Protein AF-A0A1D1XQT5-F1 (afdb_monomer)

Organism: NCBI:txid1678845

Nearest PDB structures (foldseek):
  6zqd-assembly1_UT  TM=9.108E-01  e=2.881E-09  Saccharomyces cerevisiae S288C
  6zqe-assembly1_UT  TM=9.006E-01  e=2.518E-08  Saccharomyces cerevisiae S288C
  7mq9-assembly1_SP  TM=8.303E-01  e=1.382E-08  Homo sapiens
  6lqt-assembly1_RP  TM=9.156E-01  e=1.668E-07  Saccharomyces cerevisiae S288C
  7mqa-assembly1_SP  TM=8.535E-01  e=3.028E-08  Homo sapiens

Mean predicted aligned error: 5.56 Å

Foldseek 3Di:
DDPPPQDFDADPDPDPDRTDGDALVRLLVVLDLCPPPDPDPDPDADDVFAALLLVLLVVVVVVADQPLSVVLSVVCVVQHSGLVSCVVCVVVNLVSLLVCLAPVNVSCNLSSLQSLLRSCLSCAPVCVVVLLVLLVSNLRRVVNPLLSPSVSVSSNLSSVSSSCVSNLVPCLVPVLVNCVSNVCQCPPPRVSSVVSVVVSNVVNLVSHDPVSNVVNVVSVVVVVVD

Sequence (226 aa):
MAASEAVKCLNTSSGRRRFVFKSFSQRAREVEIDVFRSIDPVKAEPAEGSSFFRDCLLEWRELNTAEDFISFYEQMMPLVQTLPQILLHKEKIFSELLRRVNMKARLSLEPILRLIASLSRDILEEFLPFLQRLVDSFVELFDEGGELDPEVLEQVFTSWSYILMYMQKYLVKGVVNVLEVTIKLRYYHNNYIQEFMAEAVSFLLRNASKNQLVQGVRKVIREAVE

pLDDT: mean 91.47, std 11.39, range [32.03, 98.69]

Secondary structure (DSSP, 8-state):
-------EEE--SS-S-SEEE--HHHHHHH---TTSS--SPPPPPPPTT--HHHHHHHHHHHH---HHHHHHHHHHGGG-SSHHHHHHHHHHHHHHHHTT-SGGGGGGHHHHHHHHHHHHHHHGGGGGGGHHHHHHHHHHHHHTTGGG-HHHHHHHHHHHHHHHHHTHHHHTT-HHHHHHHTHHHHT-S-HHHHHHHHHHHHHHHHTS-HHHHHHHHHHHHHHTT-

Radius of gyration: 18.43 Å; Cα contacts (8 Å, |Δi|>4): 228; chains: 1; bounding box: 50×49×46 Å

Solvent-accessible surface area (backbone atoms only — not comparable to full-atom values): 12755 Å² total; per-residue (Å²): 134,82,76,80,72,87,57,71,36,78,45,90,59,98,58,93,55,66,59,37,79,61,54,66,74,57,48,49,71,65,58,71,76,63,67,90,73,55,84,68,80,74,81,74,82,59,59,93,68,44,33,54,36,43,54,50,52,56,54,39,60,78,75,52,86,36,67,66,43,52,56,47,48,70,69,42,52,86,49,39,67,30,53,70,40,35,67,74,39,42,69,62,56,50,52,59,44,54,75,42,50,36,67,92,29,53,85,28,32,56,59,45,36,49,40,52,26,25,41,31,56,68,51,38,77,77,36,61,84,49,50,48,62,52,45,52,39,52,52,52,20,32,78,70,50,36,75,77,34,53,66,51,48,44,40,53,52,42,24,50,44,44,32,49,62,60,33,36,88,58,48,28,78,42,38,53,59,55,50,62,53,40,42,68,52,52,70,37,92,49,66,67,55,24,51,55,39,50,52,54,50,48,54,46,45,73,69,24,49,73,67,40,31,54,51,32,53,52,49,54,55,50,64,74,74,109

InterPro domains:
  IPR016024 Armadillo-type fold [SSF48371] (67-215)
  IPR052575 Small subunit processome component 20 [PTHR17695] (13-225)

Structure (mmCIF, N/CA/C/O backbone):
data_AF-A0A1D1XQT5-F1
#
_entry.id   AF-A0A1D1XQT5-F1
#
loop_
_atom_site.group_PDB
_atom_site.id
_atom_site.type_symbol
_atom_site.label_atom_id
_atom_site.label_alt_id
_atom_site.label_comp_id
_atom_site.label_asym_id
_atom_site.label_entity_id
_atom_site.label_seq_id
_atom_site.pdbx_PDB_ins_code
_atom_site.Cartn_x
_atom_site.Cartn_y
_atom_site.Cartn_z
_atom_site.occupancy
_atom_site.B_iso_or_equiv
_atom_site.auth_seq_id
_atom_site.auth_comp_id
_atom_site.auth_asym_id
_atom_site.auth_atom_id
_atom_site.pdbx_PDB_model_num
ATOM 1 N N . MET A 1 1 ? -0.709 -11.331 -25.385 1.00 32.03 1 MET A N 1
ATOM 2 C CA . MET A 1 1 ? 0.025 -12.440 -24.740 1.00 32.03 1 MET A CA 1
ATOM 3 C C . MET A 1 1 ? 1.503 -12.087 -24.729 1.00 32.03 1 MET A C 1
ATOM 5 O O . MET A 1 1 ? 2.191 -12.358 -25.704 1.00 32.03 1 MET A O 1
ATOM 9 N N . ALA A 1 2 ? 1.967 -11.397 -23.687 1.00 33.28 2 ALA A N 1
ATOM 10 C CA . ALA A 1 2 ? 3.397 -11.198 -23.486 1.00 33.28 2 ALA A CA 1
ATOM 11 C C . ALA A 1 2 ? 3.974 -12.522 -22.974 1.00 33.28 2 ALA A C 1
ATOM 13 O O . ALA A 1 2 ? 3.483 -13.071 -21.988 1.00 33.28 2 ALA A O 1
ATOM 14 N N . ALA A 1 3 ? 4.945 -13.078 -23.693 1.00 35.69 3 ALA A N 1
ATOM 15 C CA . ALA A 1 3 ? 5.695 -14.223 -23.211 1.00 35.69 3 ALA A CA 1
ATOM 16 C C . ALA A 1 3 ? 6.393 -13.804 -21.912 1.00 35.69 3 ALA A C 1
ATOM 18 O O . ALA A 1 3 ? 7.151 -12.838 -21.915 1.00 35.69 3 ALA A O 1
ATOM 19 N N . SER A 1 4 ? 6.103 -14.503 -20.812 1.00 44.81 4 SER A N 1
ATOM 20 C CA . SER A 1 4 ? 6.864 -14.392 -19.568 1.00 44.81 4 SER A CA 1
ATOM 21 C C . SER A 1 4 ? 8.332 -14.635 -19.912 1.00 44.81 4 SER A C 1
ATOM 23 O O . SER A 1 4 ? 8.715 -15.758 -20.252 1.00 44.81 4 SER A O 1
ATOM 25 N N . GLU A 1 5 ? 9.138 -13.572 -19.932 1.00 49.44 5 GLU A N 1
ATOM 26 C CA . GLU A 1 5 ? 10.574 -13.703 -20.140 1.00 49.44 5 GLU A CA 1
ATOM 27 C C . GLU A 1 5 ? 11.117 -14.645 -19.068 1.00 49.44 5 GLU A C 1
ATOM 29 O O . GLU A 1 5 ? 10.774 -14.545 -17.889 1.00 49.44 5 GLU A O 1
ATOM 34 N N . ALA A 1 6 ? 11.924 -15.618 -19.485 1.00 53.84 6 ALA A N 1
ATOM 35 C CA . ALA A 1 6 ? 12.467 -16.620 -18.585 1.00 53.84 6 ALA A CA 1
ATOM 36 C C . ALA A 1 6 ? 13.461 -15.966 -17.610 1.00 53.84 6 ALA A C 1
ATOM 38 O O . ALA A 1 6 ? 14.666 -15.909 -17.868 1.00 53.84 6 ALA A O 1
ATOM 39 N N . VAL A 1 7 ? 12.953 -15.471 -16.480 1.00 61.62 7 VAL A N 1
ATOM 40 C CA . VAL A 1 7 ? 13.762 -14.862 -15.424 1.00 61.62 7 VAL A CA 1
ATOM 41 C C . VAL A 1 7 ? 14.626 -15.948 -14.787 1.00 61.62 7 VAL A C 1
ATOM 43 O O . VAL A 1 7 ? 14.141 -16.965 -14.284 1.00 61.62 7 VAL A O 1
ATOM 46 N N . LYS A 1 8 ? 15.943 -15.747 -14.831 1.00 73.12 8 LYS A N 1
ATOM 47 C CA . LYS A 1 8 ? 16.912 -16.600 -14.142 1.00 73.12 8 LYS A CA 1
ATOM 48 C C . LYS A 1 8 ? 16.861 -16.287 -12.645 1.00 73.12 8 LYS A C 1
ATOM 50 O O . LYS A 1 8 ? 17.314 -15.231 -12.223 1.00 73.12 8 LYS A O 1
ATOM 55 N N . CYS A 1 9 ? 16.349 -17.214 -11.846 1.00 78.25 9 CYS A N 1
ATOM 56 C CA . CYS A 1 9 ? 16.282 -17.101 -10.391 1.00 78.25 9 CYS A CA 1
ATOM 57 C C . CYS A 1 9 ? 17.516 -17.724 -9.729 1.00 78.25 9 CYS A C 1
ATOM 59 O O . CYS A 1 9 ? 18.182 -18.587 -10.309 1.00 78.25 9 CYS A O 1
ATOM 61 N N . LEU A 1 10 ? 17.817 -17.317 -8.493 1.00 79.25 10 LEU A N 1
ATOM 62 C CA . LEU A 1 10 ? 18.859 -17.955 -7.689 1.00 79.25 10 LEU A CA 1
ATOM 63 C C . LEU A 1 10 ? 18.505 -19.421 -7.424 1.00 79.25 10 LEU A C 1
ATOM 65 O O . LEU A 1 10 ? 17.369 -19.765 -7.084 1.00 79.25 10 LEU A O 1
ATOM 69 N N . ASN A 1 11 ? 19.494 -20.291 -7.591 1.00 81.88 11 ASN A N 1
ATOM 70 C CA . ASN A 1 11 ? 19.350 -21.694 -7.257 1.00 81.88 11 ASN A CA 1
ATOM 71 C C . ASN A 1 11 ? 19.440 -21.878 -5.738 1.00 81.88 11 ASN A C 1
ATOM 73 O O . ASN A 1 11 ? 20.494 -21.656 -5.151 1.00 81.88 11 ASN A O 1
ATOM 77 N N . THR A 1 12 ? 18.339 -22.301 -5.124 1.00 77.94 12 THR A N 1
ATOM 78 C CA . THR A 1 12 ? 18.241 -22.599 -3.687 1.00 77.94 12 THR A CA 1
ATOM 79 C C . THR A 1 12 ? 18.565 -24.063 -3.359 1.00 77.94 12 THR A C 1
ATOM 81 O O . THR A 1 12 ? 18.582 -24.446 -2.194 1.00 77.94 12 THR A O 1
ATOM 84 N N . SER A 1 13 ? 18.852 -24.891 -4.372 1.00 76.94 13 SER A N 1
ATOM 85 C CA . SER A 1 13 ? 19.292 -26.284 -4.215 1.00 76.94 13 SER A CA 1
ATOM 86 C C . SER A 1 13 ? 20.818 -26.420 -4.264 1.00 76.94 13 SER A C 1
ATOM 88 O O . SER A 1 13 ? 21.516 -25.555 -4.787 1.00 76.94 13 SER A O 1
ATOM 90 N N . SER A 1 14 ? 21.351 -27.556 -3.806 1.00 74.00 14 SER A N 1
ATOM 91 C CA . SER A 1 14 ? 22.789 -27.888 -3.754 1.00 74.00 14 SER A CA 1
ATOM 92 C C . SER A 1 14 ? 23.473 -28.101 -5.123 1.00 74.00 14 SER A C 1
ATOM 94 O O . SER A 1 14 ? 24.571 -28.652 -5.212 1.00 74.00 14 SER A O 1
ATOM 96 N N . GLY A 1 15 ? 22.846 -27.664 -6.216 1.00 76.94 15 GLY A N 1
ATOM 97 C CA . GLY A 1 15 ? 23.386 -27.767 -7.569 1.00 76.94 15 GLY A CA 1
ATOM 98 C C . GLY A 1 15 ? 24.473 -26.731 -7.880 1.00 76.94 15 GLY A C 1
ATOM 99 O O . GLY A 1 15 ? 24.433 -25.592 -7.430 1.00 76.94 15 GLY A O 1
ATOM 100 N N . ARG A 1 16 ? 25.418 -27.097 -8.758 1.00 82.25 16 ARG A N 1
ATOM 101 C CA . ARG A 1 16 ? 26.562 -26.247 -9.160 1.00 82.25 16 ARG A CA 1
ATOM 102 C C . ARG A 1 16 ? 26.171 -24.960 -9.909 1.00 82.25 16 ARG A C 1
ATOM 104 O O . ARG A 1 16 ? 26.972 -24.034 -9.999 1.00 82.25 16 ARG A O 1
ATOM 111 N N . ARG A 1 17 ? 24.972 -24.897 -10.502 1.00 84.44 17 ARG A N 1
ATOM 112 C CA . ARG A 1 17 ? 24.500 -23.716 -11.246 1.00 84.44 17 ARG A CA 1
ATOM 113 C C . ARG A 1 17 ? 23.936 -22.689 -10.270 1.00 84.44 17 ARG A C 1
ATOM 115 O O . ARG A 1 17 ? 22.958 -22.985 -9.598 1.00 84.44 17 ARG A O 1
ATOM 122 N N . ARG A 1 18 ? 24.514 -21.482 -10.248 1.00 85.00 18 ARG A N 1
ATOM 123 C CA . ARG A 1 18 ? 24.051 -20.363 -9.404 1.00 85.00 18 ARG A CA 1
ATOM 124 C C . ARG A 1 18 ? 22.656 -19.861 -9.787 1.00 85.00 18 ARG A C 1
ATOM 126 O O . ARG A 1 18 ? 21.912 -19.434 -8.914 1.00 85.00 18 ARG A O 1
ATOM 133 N N . PHE A 1 19 ? 22.312 -19.926 -11.073 1.00 86.25 19 PHE A N 1
ATOM 134 C CA . PHE A 1 19 ? 21.036 -19.444 -11.594 1.00 86.25 19 PHE A CA 1
ATOM 135 C C . PHE A 1 19 ? 20.294 -20.537 -12.361 1.00 86.25 19 PHE A C 1
ATOM 137 O O . PHE A 1 19 ? 20.894 -21.252 -13.171 1.00 86.25 19 PHE A O 1
ATOM 144 N N . VAL A 1 20 ? 18.990 -20.641 -12.121 1.00 86.62 20 VAL A N 1
ATOM 145 C CA . VAL A 1 20 ? 18.077 -21.609 -12.736 1.00 86.62 20 VAL A CA 1
ATOM 146 C C . VAL A 1 20 ? 16.770 -20.926 -13.119 1.00 86.62 20 VAL A C 1
ATOM 148 O O . VAL A 1 20 ? 16.369 -19.940 -12.508 1.00 86.62 20 VAL A O 1
ATOM 151 N N . PHE A 1 21 ? 16.102 -21.444 -14.143 1.00 85.50 21 PHE A N 1
ATOM 152 C CA . PHE A 1 21 ? 14.731 -21.036 -14.421 1.00 85.50 21 PHE A CA 1
ATOM 153 C C . PHE A 1 21 ? 13.811 -21.583 -13.325 1.00 85.50 21 PHE A C 1
ATOM 155 O O . PHE A 1 21 ? 13.929 -22.756 -12.962 1.00 85.50 21 PHE A O 1
ATOM 162 N N . LYS A 1 22 ? 12.900 -20.744 -12.829 1.00 84.38 22 LYS A N 1
ATOM 163 C CA . LYS A 1 22 ? 11.796 -21.157 -11.961 1.00 84.38 22 LYS A CA 1
ATOM 164 C C . LYS A 1 22 ? 10.476 -20.814 -12.637 1.00 84.38 22 LYS A C 1
ATOM 166 O O . LYS A 1 22 ? 10.341 -19.738 -13.218 1.00 84.38 22 LYS A O 1
ATOM 171 N N . SER A 1 23 ? 9.509 -21.724 -12.558 1.00 84.19 23 SER A N 1
ATOM 172 C CA . SER A 1 23 ? 8.156 -21.449 -13.042 1.00 84.19 23 SER A CA 1
ATOM 173 C C . SER A 1 23 ? 7.482 -20.373 -12.188 1.00 84.19 23 SER A C 1
ATOM 175 O O . SER A 1 23 ? 7.878 -20.138 -11.044 1.00 84.19 23 SER A O 1
ATOM 177 N N . PHE A 1 24 ? 6.421 -19.759 -12.719 1.00 83.31 24 PHE A N 1
ATOM 178 C CA . PHE A 1 24 ? 5.573 -18.838 -11.959 1.00 83.31 24 PHE A CA 1
ATOM 179 C C . PHE A 1 24 ? 5.175 -19.428 -10.600 1.00 83.31 24 PHE A C 1
ATOM 181 O O . PHE A 1 24 ? 5.456 -18.832 -9.569 1.00 83.31 24 PHE A O 1
ATOM 188 N N . SER A 1 25 ? 4.615 -20.643 -10.586 1.00 81.31 25 SER A N 1
ATOM 189 C CA . SER A 1 25 ? 4.153 -21.294 -9.356 1.00 81.31 25 SER A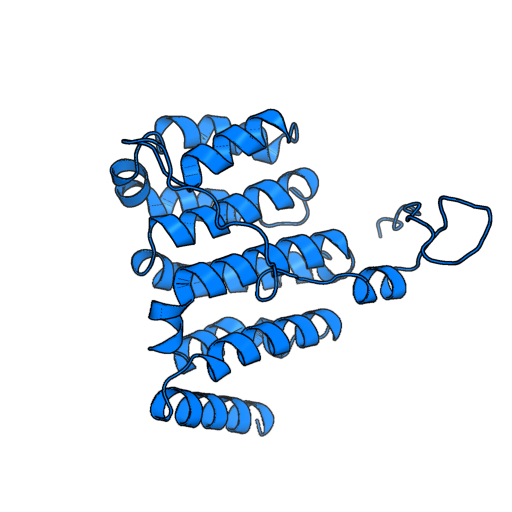 CA 1
ATOM 190 C C . SER A 1 25 ? 5.271 -21.554 -8.345 1.00 81.31 25 SER A C 1
ATOM 192 O O . SER A 1 25 ? 5.006 -21.577 -7.148 1.00 81.31 25 SER A O 1
ATOM 194 N N . GLN A 1 26 ? 6.509 -21.780 -8.804 1.00 84.75 26 GLN A N 1
ATOM 195 C CA . GLN A 1 26 ? 7.666 -21.914 -7.915 1.00 84.75 26 GLN A CA 1
ATOM 196 C C . GLN A 1 26 ? 8.027 -20.568 -7.292 1.00 84.75 26 GLN A C 1
ATOM 198 O O . GLN A 1 26 ? 8.177 -20.495 -6.081 1.00 84.75 26 GLN A O 1
ATOM 203 N N . ARG A 1 27 ? 8.103 -19.506 -8.102 1.00 84.19 27 ARG A N 1
ATOM 204 C CA . ARG A 1 27 ? 8.394 -18.151 -7.619 1.00 84.19 27 ARG A CA 1
ATOM 205 C C . ARG A 1 27 ? 7.309 -17.638 -6.674 1.00 84.19 27 ARG A C 1
ATOM 207 O O . ARG A 1 27 ? 7.640 -17.148 -5.612 1.00 84.19 27 ARG A O 1
ATOM 214 N N . ALA A 1 28 ? 6.034 -17.812 -7.020 1.00 80.38 28 ALA A N 1
ATOM 215 C CA . ALA A 1 28 ? 4.906 -17.370 -6.201 1.00 80.38 28 ALA A CA 1
ATOM 216 C C . ALA A 1 28 ? 4.870 -18.049 -4.819 1.00 80.38 28 ALA A C 1
ATOM 218 O O . ALA A 1 28 ? 4.524 -17.405 -3.842 1.00 80.38 28 ALA A O 1
ATOM 219 N N . ARG A 1 29 ? 5.286 -19.322 -4.713 1.00 83.81 29 ARG A N 1
ATOM 220 C CA . ARG A 1 29 ? 5.435 -20.016 -3.416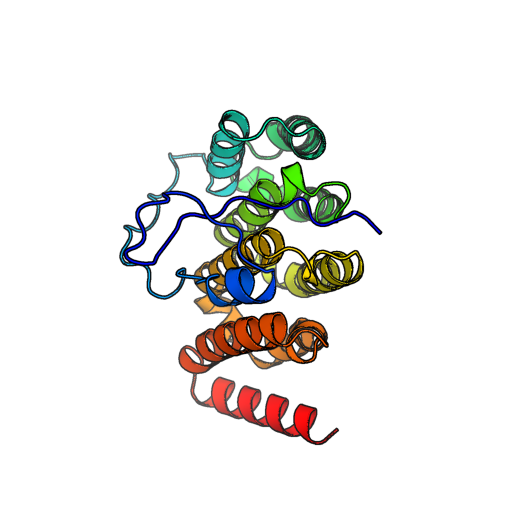 1.00 83.81 29 ARG A CA 1
ATOM 221 C C . ARG A 1 29 ? 6.631 -19.543 -2.594 1.00 83.81 29 ARG A C 1
ATOM 223 O O . ARG A 1 29 ? 6.668 -19.791 -1.398 1.00 83.81 29 ARG A O 1
ATOM 230 N N . GLU A 1 30 ? 7.636 -18.973 -3.249 1.00 83.94 30 GLU A N 1
ATOM 231 C CA . GLU A 1 30 ? 8.834 -18.436 -2.598 1.00 83.94 30 GLU A CA 1
ATOM 232 C C . GLU A 1 30 ? 8.652 -16.979 -2.163 1.00 83.94 30 GLU A C 1
ATOM 234 O O . GLU A 1 30 ? 9.506 -16.467 -1.445 1.00 83.94 30 GLU A O 1
ATOM 239 N N . VAL A 1 31 ? 7.566 -16.318 -2.583 1.00 81.81 31 VAL A N 1
ATOM 240 C CA . VAL A 1 31 ? 7.208 -14.990 -2.083 1.00 81.81 31 VAL A CA 1
ATOM 241 C C . VAL A 1 31 ? 6.858 -15.126 -0.605 1.00 81.81 31 VAL A C 1
ATOM 243 O O . VAL A 1 31 ? 5.824 -15.684 -0.243 1.00 81.81 31 VAL A O 1
ATOM 246 N N . GLU A 1 32 ? 7.735 -14.608 0.244 1.00 75.06 32 GLU A N 1
ATOM 247 C CA . GLU A 1 32 ? 7.538 -14.535 1.685 1.00 75.06 32 GLU A CA 1
ATOM 248 C C . GLU A 1 32 ? 7.413 -13.065 2.086 1.00 75.06 32 GLU A C 1
ATOM 250 O O . GLU A 1 32 ? 8.360 -12.288 1.972 1.00 75.06 32 GLU A O 1
ATOM 255 N N . ILE A 1 33 ? 6.228 -12.668 2.551 1.00 79.50 33 ILE A N 1
ATOM 256 C CA . ILE A 1 33 ? 5.989 -11.297 3.007 1.00 79.50 33 ILE A CA 1
ATOM 257 C C . ILE A 1 33 ? 6.378 -11.201 4.479 1.00 79.50 33 ILE A C 1
ATOM 259 O O . ILE A 1 33 ? 5.550 -11.332 5.384 1.00 79.50 33 ILE A O 1
ATOM 263 N N . ASP A 1 34 ? 7.660 -10.955 4.730 1.00 76.25 34 ASP A N 1
ATOM 264 C CA . ASP A 1 34 ? 8.188 -10.859 6.089 1.00 76.25 34 ASP A CA 1
ATOM 265 C C . ASP A 1 34 ? 8.069 -9.444 6.681 1.00 76.25 34 ASP A C 1
ATOM 267 O O . ASP A 1 34 ? 9.042 -8.817 7.086 1.00 76.25 34 ASP A O 1
ATOM 271 N N . VAL A 1 35 ? 6.854 -8.891 6.719 1.00 81.06 35 VAL A N 1
ATOM 272 C CA . VAL A 1 35 ? 6.620 -7.591 7.381 1.00 81.06 35 VAL A CA 1
ATOM 273 C C . VAL A 1 35 ? 6.265 -7.776 8.855 1.00 81.06 35 VAL A C 1
ATOM 275 O O . VAL A 1 35 ? 6.701 -7.007 9.705 1.00 81.06 35 VAL A O 1
ATOM 278 N N . PHE A 1 36 ? 5.477 -8.803 9.182 1.00 77.31 36 PHE A N 1
ATOM 279 C CA . PHE A 1 36 ? 4.975 -9.008 10.545 1.00 77.31 36 PHE A CA 1
ATOM 280 C C . PHE A 1 36 ? 5.938 -9.773 11.462 1.00 77.31 36 PHE A C 1
ATOM 282 O O . PHE A 1 36 ? 5.687 -9.826 12.667 1.00 77.31 36 PHE A O 1
ATOM 289 N N . ARG A 1 37 ? 6.977 -10.420 10.912 1.00 73.50 37 ARG A N 1
ATOM 290 C CA . ARG A 1 37 ? 7.947 -11.227 11.675 1.00 73.50 37 ARG A CA 1
ATOM 291 C C . ARG A 1 37 ? 9.377 -10.692 11.580 1.00 73.50 37 ARG A C 1
ATOM 293 O O . ARG A 1 37 ? 10.222 -11.184 12.328 1.00 73.50 37 ARG A O 1
ATOM 300 N N . SER A 1 38 ? 9.619 -9.675 10.747 1.00 74.50 38 SER A N 1
ATOM 301 C CA . SER A 1 38 ? 10.930 -9.049 10.626 1.00 74.50 38 SER A CA 1
ATOM 302 C C . SER A 1 38 ? 11.422 -8.559 11.989 1.00 74.50 38 SER A C 1
ATOM 304 O O . SER A 1 38 ? 10.729 -7.866 12.739 1.00 74.50 38 SER A O 1
ATOM 306 N N . ILE A 1 39 ? 12.650 -8.968 12.299 1.00 67.19 39 ILE A N 1
ATOM 307 C CA . ILE A 1 39 ? 13.436 -8.521 13.452 1.00 67.19 39 ILE A CA 1
ATOM 308 C C . ILE A 1 39 ? 14.276 -7.284 13.118 1.00 67.19 39 ILE A C 1
ATOM 310 O O . ILE A 1 39 ? 15.075 -6.847 13.951 1.00 67.19 39 ILE A O 1
ATOM 314 N N . ASP A 1 40 ? 14.127 -6.741 11.906 1.00 71.00 40 ASP A N 1
ATOM 315 C CA . ASP A 1 40 ? 14.867 -5.563 11.491 1.00 71.00 40 ASP A CA 1
ATOM 316 C C . ASP A 1 40 ? 14.478 -4.368 12.366 1.00 71.00 40 ASP A C 1
ATOM 318 O O . ASP A 1 40 ? 13.312 -4.202 12.748 1.00 71.00 40 ASP A O 1
ATOM 322 N N . PRO A 1 41 ? 15.449 -3.505 12.704 1.00 63.25 41 PRO A N 1
ATOM 323 C CA . PRO A 1 41 ? 15.162 -2.313 13.475 1.00 63.25 41 PRO A CA 1
ATOM 324 C C . PRO A 1 41 ? 14.134 -1.448 12.740 1.00 63.25 41 PRO A C 1
ATOM 326 O O . PRO A 1 41 ? 14.264 -1.164 11.548 1.00 63.25 41 PRO A O 1
ATOM 329 N N . VAL A 1 42 ? 13.115 -1.002 13.480 1.00 69.75 42 VAL A N 1
ATOM 330 C CA . VAL A 1 42 ? 12.108 -0.059 12.980 1.00 69.75 42 VAL A CA 1
ATOM 331 C C . VAL A 1 42 ? 12.827 1.142 12.364 1.00 69.75 42 VAL A C 1
ATOM 333 O O . VAL A 1 42 ? 13.697 1.726 13.015 1.00 69.75 42 VAL A O 1
ATOM 336 N N . LYS A 1 43 ? 12.466 1.514 11.120 1.00 75.06 43 LYS A N 1
ATOM 337 C CA . LYS A 1 43 ? 13.014 2.714 10.459 1.00 75.06 43 LYS A CA 1
ATOM 338 C C . LYS A 1 43 ? 12.937 3.892 11.433 1.00 75.06 43 LYS A C 1
ATOM 340 O O . LYS A 1 43 ? 11.853 4.159 11.966 1.00 75.06 43 LYS A O 1
ATOM 345 N N . ALA A 1 44 ? 14.081 4.548 11.631 1.00 80.69 44 ALA A N 1
ATOM 346 C CA . ALA A 1 44 ? 14.209 5.713 12.492 1.00 80.69 44 ALA A CA 1
ATOM 347 C C . ALA A 1 44 ? 13.184 6.789 12.112 1.00 80.69 44 ALA A C 1
ATOM 349 O O . ALA A 1 44 ? 12.764 6.878 10.955 1.00 80.69 44 ALA A O 1
ATOM 350 N N . GLU A 1 45 ? 12.778 7.584 13.100 1.00 86.50 45 GLU A N 1
ATOM 351 C CA . GLU A 1 45 ? 11.898 8.722 12.852 1.00 86.50 45 GLU A CA 1
ATOM 352 C C . GLU A 1 45 ? 12.578 9.719 11.891 1.00 86.50 45 GLU A C 1
ATOM 354 O O . GLU A 1 45 ? 13.801 9.897 11.971 1.00 86.50 45 GLU A O 1
ATOM 359 N 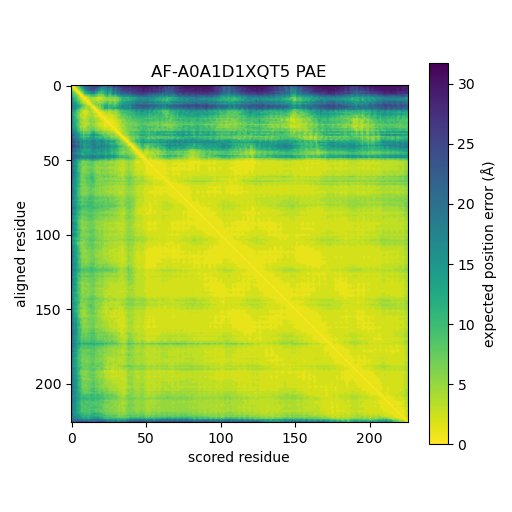N . PRO A 1 46 ? 11.817 10.364 10.986 1.00 88.38 46 PRO A N 1
ATOM 360 C CA . PRO A 1 46 ? 12.344 11.357 10.065 1.00 88.38 46 PRO A CA 1
ATOM 361 C C . PRO A 1 46 ? 13.006 12.510 10.817 1.00 88.38 46 PRO A C 1
ATOM 363 O O . PRO A 1 46 ? 12.649 12.829 11.955 1.00 88.38 46 PRO A O 1
ATOM 366 N N . ALA A 1 47 ? 13.941 13.185 10.149 1.00 87.50 47 ALA A N 1
ATOM 367 C CA . ALA A 1 47 ? 14.517 14.419 10.673 1.00 87.50 47 ALA A CA 1
ATOM 368 C C . ALA A 1 47 ? 13.425 15.469 10.952 1.00 87.50 47 ALA A C 1
ATOM 370 O O . ALA A 1 47 ? 12.375 15.477 10.304 1.00 87.50 47 ALA A O 1
ATOM 371 N N . GLU A 1 48 ? 13.687 16.382 11.891 1.00 83.88 48 GLU A N 1
ATOM 372 C CA . GLU A 1 48 ? 12.741 17.439 12.261 1.00 83.88 48 GLU A CA 1
ATOM 373 C C . GLU A 1 48 ? 12.297 18.242 11.024 1.00 83.88 48 GLU A C 1
ATOM 375 O O . GLU A 1 48 ? 13.117 18.748 10.257 1.00 83.88 48 GLU A O 1
ATOM 380 N N . GLY A 1 49 ? 10.982 18.313 10.801 1.00 83.19 49 GLY A N 1
ATOM 381 C CA . GLY A 1 49 ? 10.385 18.958 9.628 1.00 83.19 49 GLY A CA 1
ATOM 382 C C . GLY A 1 49 ? 10.272 18.084 8.367 1.00 83.19 49 GLY A C 1
ATOM 383 O O . GLY A 1 49 ? 9.637 18.527 7.410 1.00 83.19 49 GLY A O 1
ATOM 384 N N . SER A 1 50 ? 10.818 16.861 8.356 1.00 91.19 50 SER A N 1
ATOM 385 C CA . SER A 1 50 ? 10.608 15.871 7.285 1.00 91.19 50 SER A CA 1
ATOM 386 C C . SER A 1 50 ? 9.387 14.973 7.560 1.00 91.19 50 SER A C 1
ATOM 388 O O . SER A 1 50 ? 8.575 15.244 8.446 1.00 91.19 50 SER A O 1
ATOM 390 N N . SER A 1 51 ? 9.210 13.930 6.749 1.00 95.62 51 SER A N 1
ATOM 391 C CA . SER A 1 51 ? 8.134 12.932 6.860 1.00 95.62 51 SER A CA 1
ATOM 392 C C . SER A 1 51 ? 8.579 11.594 6.272 1.00 95.62 51 SER A C 1
ATOM 394 O O . SER A 1 51 ? 9.494 11.566 5.440 1.00 95.62 51 SER A O 1
ATOM 396 N N . PHE A 1 52 ? 7.915 10.495 6.644 1.00 96.38 52 PHE A N 1
ATOM 397 C CA . PHE A 1 52 ? 8.244 9.173 6.101 1.00 96.38 52 PHE A CA 1
ATOM 398 C C . PHE A 1 52 ? 8.037 9.122 4.587 1.00 96.38 52 PHE A C 1
ATOM 400 O O . PHE A 1 52 ? 8.842 8.535 3.865 1.00 96.38 52 PHE A O 1
ATOM 407 N N . PHE A 1 53 ? 6.981 9.765 4.091 1.00 97.69 53 PHE A N 1
ATOM 408 C CA . PHE A 1 53 ? 6.677 9.871 2.673 1.00 97.69 53 PHE A CA 1
ATOM 409 C C . PHE A 1 53 ? 7.774 10.607 1.908 1.00 97.69 53 PHE A C 1
ATOM 411 O O . PHE A 1 53 ? 8.213 10.128 0.865 1.00 97.69 53 PHE A O 1
ATOM 418 N N . ARG A 1 54 ? 8.239 11.754 2.421 1.00 97.06 54 ARG A N 1
ATOM 419 C CA . ARG A 1 54 ? 9.299 12.542 1.778 1.00 97.06 54 ARG A CA 1
ATOM 420 C C . ARG A 1 54 ? 10.616 11.778 1.730 1.00 97.06 54 ARG A C 1
ATOM 422 O O . ARG A 1 54 ? 11.248 11.744 0.678 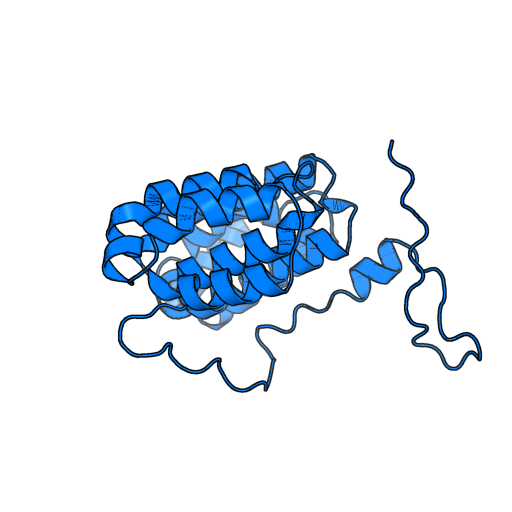1.00 97.06 54 ARG A O 1
ATOM 429 N N . ASP A 1 55 ? 11.009 11.162 2.840 1.00 96.00 55 ASP A N 1
ATOM 430 C CA . ASP A 1 55 ? 12.253 10.395 2.909 1.00 96.00 55 ASP A CA 1
ATOM 431 C C . ASP A 1 55 ? 12.192 9.190 1.954 1.00 96.00 55 ASP A C 1
ATOM 433 O O . ASP A 1 55 ? 13.129 8.953 1.195 1.00 96.00 55 ASP A O 1
ATOM 437 N N . CYS A 1 56 ? 11.044 8.502 1.891 1.00 96.81 56 CYS A N 1
ATOM 438 C CA . CYS A 1 56 ? 10.796 7.422 0.934 1.00 96.81 56 CYS A CA 1
ATOM 439 C C . CYS A 1 56 ? 10.835 7.907 -0.527 1.00 96.81 56 CYS A C 1
ATOM 441 O O . CYS A 1 56 ? 11.383 7.223 -1.391 1.00 96.81 56 CYS A O 1
ATOM 443 N N . LEU A 1 57 ? 10.288 9.090 -0.820 1.00 97.62 57 LEU A N 1
ATOM 444 C CA . LEU A 1 57 ? 10.301 9.672 -2.163 1.00 97.62 57 LEU A CA 1
ATOM 445 C C . LEU A 1 57 ? 11.723 9.996 -2.637 1.00 97.62 57 LEU A C 1
ATOM 447 O O . LEU A 1 57 ? 12.045 9.756 -3.800 1.00 97.62 57 LEU A O 1
ATOM 451 N N . LEU A 1 58 ? 12.564 10.521 -1.744 1.00 96.31 58 LEU A N 1
ATOM 452 C CA . LEU A 1 58 ? 13.968 10.813 -2.033 1.00 96.31 58 LEU A CA 1
ATOM 453 C C . LEU A 1 58 ? 14.789 9.530 -2.207 1.00 96.31 58 LEU A C 1
ATOM 455 O O . LEU A 1 58 ? 15.534 9.428 -3.175 1.00 96.31 58 LEU A O 1
ATOM 459 N N . GLU A 1 59 ? 14.588 8.533 -1.343 1.00 95.81 59 GLU A N 1
ATOM 460 C CA . GLU A 1 59 ? 15.212 7.207 -1.464 1.00 95.81 59 GLU A CA 1
ATOM 461 C C . GLU A 1 59 ? 14.919 6.593 -2.842 1.00 95.81 59 GLU A C 1
ATOM 463 O O . GLU A 1 59 ? 15.825 6.231 -3.592 1.00 95.81 59 GLU A O 1
ATOM 468 N N . TRP A 1 60 ? 13.649 6.565 -3.250 1.00 97.38 60 TRP A N 1
ATOM 469 C CA . TRP A 1 60 ? 13.279 6.009 -4.549 1.00 97.38 60 TRP A CA 1
ATOM 470 C C . TRP A 1 60 ? 13.715 6.861 -5.736 1.00 97.38 60 TRP A C 1
ATOM 472 O O . TRP A 1 60 ? 13.911 6.313 -6.821 1.00 97.38 60 TRP A O 1
ATOM 482 N N . ARG A 1 61 ? 13.931 8.168 -5.551 1.00 97.06 61 ARG A N 1
ATOM 483 C CA . ARG A 1 61 ? 14.528 9.022 -6.586 1.00 97.06 61 ARG A CA 1
ATOM 484 C C . ARG A 1 61 ? 15.941 8.582 -6.953 1.00 97.06 61 ARG A C 1
ATOM 486 O O . ARG A 1 61 ? 16.329 8.735 -8.109 1.00 97.06 61 ARG A O 1
ATOM 493 N N . GLU A 1 62 ? 16.683 8.032 -6.001 1.00 95.50 62 GLU A N 1
ATOM 494 C CA . GLU A 1 62 ? 18.024 7.497 -6.236 1.00 95.50 62 GLU A CA 1
ATOM 495 C C . GLU A 1 62 ? 17.989 6.083 -6.840 1.00 95.50 62 GLU A C 1
ATOM 497 O O . GLU A 1 62 ? 18.877 5.724 -7.611 1.00 95.50 62 GLU A O 1
ATOM 502 N N . LEU A 1 63 ? 16.954 5.293 -6.526 1.00 96.06 63 LEU A N 1
ATOM 503 C CA . LEU A 1 63 ? 16.867 3.874 -6.893 1.00 96.06 63 LEU A CA 1
ATOM 504 C C . LEU A 1 63 ? 16.102 3.586 -8.194 1.00 96.06 63 LEU A C 1
ATOM 506 O O . LEU A 1 63 ? 16.362 2.568 -8.835 1.00 96.06 63 LEU A O 1
ATOM 510 N N . ASN A 1 64 ? 15.149 4.433 -8.593 1.00 96.19 64 ASN A N 1
ATOM 511 C CA . ASN A 1 64 ? 14.256 4.167 -9.722 1.00 96.19 64 ASN A CA 1
ATOM 512 C C . ASN A 1 64 ? 14.328 5.261 -10.798 1.00 96.19 64 ASN A C 1
ATOM 514 O O . ASN A 1 64 ? 14.203 6.454 -10.524 1.00 96.19 64 ASN A O 1
ATOM 518 N N . THR A 1 65 ? 14.485 4.830 -12.051 1.00 95.56 65 THR A N 1
ATOM 519 C CA . THR A 1 65 ? 14.615 5.701 -13.231 1.00 95.56 65 THR A CA 1
ATOM 520 C C . THR A 1 65 ? 13.463 5.550 -14.228 1.00 95.56 65 THR A C 1
ATOM 522 O O . THR A 1 65 ? 13.552 6.053 -15.348 1.00 95.56 65 THR A O 1
ATOM 525 N N . ALA A 1 66 ? 12.381 4.863 -13.854 1.00 97.31 66 ALA A N 1
ATOM 526 C CA . ALA A 1 66 ? 11.242 4.646 -14.736 1.00 97.31 66 ALA A CA 1
ATOM 527 C C . ALA A 1 66 ? 10.380 5.915 -14.876 1.00 97.31 66 ALA A C 1
ATOM 529 O O . ALA A 1 66 ? 10.151 6.644 -13.910 1.00 97.31 66 ALA A O 1
ATOM 530 N N . GLU A 1 67 ? 9.894 6.165 -16.092 1.00 96.62 67 GLU A N 1
ATOM 531 C CA . GLU A 1 67 ? 9.239 7.418 -16.496 1.00 96.62 67 GLU A CA 1
ATOM 532 C C . GLU A 1 67 ? 8.042 7.802 -15.612 1.00 96.62 67 GLU A C 1
ATOM 534 O O . GLU A 1 67 ? 7.972 8.939 -15.140 1.00 96.62 67 GLU A O 1
ATOM 539 N N . ASP A 1 68 ? 7.136 6.860 -15.326 1.00 97.25 68 ASP A N 1
ATOM 540 C CA . ASP A 1 68 ? 5.947 7.115 -14.503 1.00 97.25 68 ASP A CA 1
ATOM 541 C C . ASP A 1 68 ? 6.306 7.623 -13.101 1.00 97.25 68 ASP A C 1
ATOM 543 O O . ASP A 1 68 ? 5.665 8.549 -12.585 1.00 97.25 68 ASP A O 1
ATOM 547 N N . PHE A 1 69 ? 7.349 7.049 -12.496 1.00 98.06 69 PHE A N 1
ATOM 548 C CA . PHE A 1 69 ? 7.861 7.465 -11.196 1.00 98.06 69 PHE A CA 1
ATOM 549 C C . PHE A 1 69 ? 8.588 8.813 -11.266 1.00 98.06 69 PHE A C 1
ATOM 551 O O . PHE A 1 69 ? 8.358 9.663 -10.408 1.00 98.06 69 PHE A O 1
ATOM 558 N N . ILE A 1 70 ? 9.409 9.061 -12.293 1.00 98.00 70 ILE A N 1
ATOM 559 C CA . ILE A 1 70 ? 10.064 10.369 -12.480 1.00 98.00 70 ILE A CA 1
ATOM 560 C C . ILE A 1 70 ? 9.012 11.477 -12.604 1.00 98.00 70 ILE A C 1
ATOM 562 O O . ILE A 1 70 ? 9.091 12.485 -11.902 1.00 98.00 70 ILE A O 1
ATOM 566 N N . SER A 1 71 ? 7.985 11.256 -13.426 1.00 98.00 71 SER A N 1
ATOM 567 C CA . SER A 1 71 ? 6.861 12.181 -13.582 1.00 98.00 71 SER A CA 1
ATOM 568 C C . SER A 1 71 ? 6.125 12.415 -12.257 1.00 98.00 71 SER A C 1
ATOM 570 O O . SER A 1 71 ? 5.788 13.552 -11.925 1.00 98.00 71 SER A O 1
ATOM 572 N N . PHE A 1 72 ? 5.889 11.355 -11.474 1.00 98.31 72 PHE A N 1
ATOM 573 C CA . PHE A 1 72 ? 5.297 11.477 -10.140 1.00 98.31 72 PHE A CA 1
ATOM 574 C C . PHE A 1 72 ? 6.158 12.339 -9.214 1.00 98.31 72 PHE A C 1
ATOM 576 O O . PHE A 1 72 ? 5.647 13.258 -8.573 1.00 98.31 72 PHE A O 1
ATOM 583 N N . TYR A 1 73 ? 7.460 12.058 -9.161 1.00 98.19 73 TYR A N 1
ATOM 584 C CA . TYR A 1 73 ? 8.420 12.768 -8.325 1.00 98.19 73 TYR A CA 1
ATOM 585 C C . TYR A 1 73 ? 8.411 14.270 -8.619 1.00 98.19 73 TYR A C 1
ATOM 587 O O . TYR A 1 73 ? 8.230 15.072 -7.705 1.00 98.19 73 TYR A O 1
ATOM 595 N N . GLU A 1 74 ? 8.535 14.659 -9.889 1.00 97.56 74 GLU A N 1
ATOM 596 C CA . GLU A 1 74 ? 8.561 16.069 -10.298 1.00 97.56 74 GLU A CA 1
ATOM 597 C C . GLU A 1 74 ? 7.269 16.804 -9.922 1.00 97.56 74 GLU A C 1
ATOM 599 O O . GLU A 1 74 ? 7.307 17.944 -9.455 1.00 97.56 74 GLU A O 1
ATOM 604 N N . GLN A 1 75 ? 6.122 16.135 -10.065 1.00 97.62 75 GLN A N 1
ATOM 605 C CA . GLN A 1 75 ? 4.816 16.696 -9.730 1.00 97.62 75 GLN A CA 1
ATOM 606 C C . GLN A 1 75 ? 4.602 16.821 -8.213 1.00 97.62 75 GLN A C 1
ATOM 608 O O . GLN A 1 75 ? 3.974 17.780 -7.756 1.00 97.62 75 GLN A O 1
ATOM 613 N N . MET A 1 76 ? 5.063 15.839 -7.433 1.00 97.44 76 MET A N 1
ATOM 614 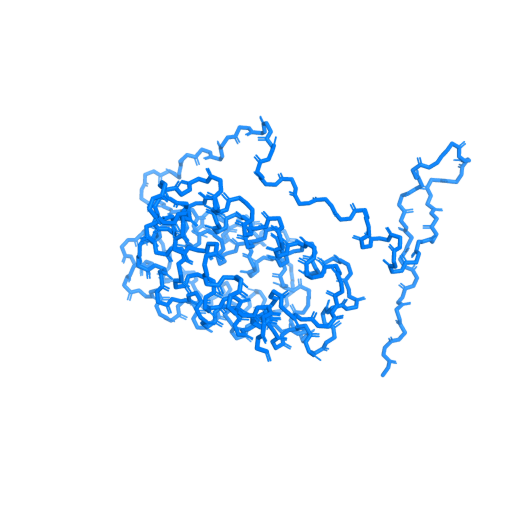C CA . MET A 1 76 ? 4.774 15.747 -6.001 1.00 97.44 76 MET A CA 1
ATOM 615 C C . MET A 1 76 ? 5.787 16.463 -5.125 1.00 97.44 76 MET A C 1
ATOM 617 O O . MET A 1 76 ? 5.386 16.976 -4.082 1.00 97.44 76 MET A O 1
ATOM 621 N N . MET A 1 77 ? 7.063 16.541 -5.520 1.00 96.50 77 MET A N 1
ATOM 622 C CA . MET A 1 77 ? 8.120 17.099 -4.674 1.00 96.50 77 MET A CA 1
ATOM 623 C C . MET A 1 77 ? 7.749 18.475 -4.085 1.00 96.50 77 MET A C 1
ATOM 625 O O . MET A 1 77 ? 7.885 18.641 -2.873 1.00 96.50 77 MET A O 1
ATOM 629 N N . PRO A 1 78 ? 7.184 19.442 -4.839 1.00 96.56 78 PRO A N 1
ATOM 630 C CA . PRO A 1 78 ? 6.796 20.743 -4.279 1.00 96.56 78 PRO A CA 1
ATOM 631 C C . PRO A 1 78 ? 5.702 20.683 -3.196 1.00 96.56 78 PRO A C 1
ATOM 633 O O . PRO A 1 78 ? 5.567 21.618 -2.410 1.00 96.56 78 PRO A O 1
ATOM 636 N N . LEU A 1 79 ? 4.912 19.606 -3.155 1.00 96.56 79 LEU A N 1
ATOM 637 C CA . LEU A 1 79 ? 3.740 19.441 -2.287 1.00 96.56 79 LEU A CA 1
ATOM 638 C C . LEU A 1 79 ? 4.034 18.647 -1.010 1.00 96.56 79 LEU A C 1
ATOM 640 O O . LEU A 1 79 ? 3.193 18.615 -0.118 1.00 96.56 79 LEU A O 1
ATOM 644 N N . VAL A 1 80 ? 5.193 17.989 -0.924 1.00 96.88 80 VAL A N 1
ATOM 645 C CA . VAL A 1 80 ? 5.499 17.018 0.141 1.00 96.88 80 VAL A CA 1
ATOM 646 C C . VAL A 1 80 ? 6.753 17.380 0.934 1.00 96.88 80 VAL A C 1
ATOM 648 O O . VAL A 1 80 ? 7.424 16.506 1.471 1.00 96.88 80 VAL A O 1
ATOM 651 N N . GLN A 1 81 ? 7.100 18.673 1.013 1.00 95.00 81 GLN A N 1
ATOM 652 C CA . GLN A 1 81 ? 8.292 19.106 1.757 1.00 95.00 81 GLN A CA 1
ATOM 653 C C . GLN A 1 81 ? 8.137 18.905 3.268 1.00 95.00 81 GLN A C 1
ATOM 655 O O . GLN A 1 81 ? 9.129 18.654 3.942 1.00 95.00 81 GLN A O 1
ATOM 660 N N . THR A 1 82 ? 6.912 18.999 3.789 1.00 95.12 82 THR A N 1
ATOM 661 C CA . THR A 1 82 ? 6.609 18.878 5.220 1.00 95.12 82 THR A CA 1
ATOM 662 C C . THR A 1 82 ? 5.328 18.076 5.455 1.00 95.12 82 THR A C 1
ATOM 664 O O . THR A 1 82 ? 4.439 18.036 4.597 1.00 95.12 82 THR A O 1
ATOM 667 N N . LEU A 1 83 ? 5.187 17.483 6.645 1.00 95.50 83 LEU A N 1
ATOM 668 C CA . LEU A 1 83 ? 3.989 16.727 7.027 1.00 95.50 83 LEU A CA 1
ATOM 669 C C . LEU A 1 83 ? 2.676 17.543 6.933 1.00 95.50 83 LEU A C 1
ATOM 671 O O . LEU A 1 83 ? 1.699 17.016 6.395 1.00 95.50 83 LEU A O 1
ATOM 675 N N . PRO A 1 84 ? 2.607 18.827 7.354 1.00 96.31 84 PRO A N 1
ATOM 676 C CA . PRO A 1 84 ? 1.405 19.640 7.156 1.00 96.31 84 PRO A CA 1
ATOM 677 C C . PRO A 1 84 ? 0.993 19.795 5.687 1.00 96.31 84 PRO A C 1
ATOM 679 O O . PRO A 1 84 ? -0.199 19.786 5.383 1.00 96.31 84 PRO A O 1
ATOM 682 N N . GLN A 1 85 ? 1.952 19.900 4.761 1.00 97.00 85 GLN A N 1
ATOM 683 C CA . GLN A 1 85 ? 1.637 19.974 3.331 1.00 97.00 85 GLN A CA 1
ATOM 684 C C . GLN A 1 85 ? 1.117 18.639 2.795 1.00 97.00 85 GLN A C 1
ATOM 686 O O . GLN A 1 85 ? 0.166 18.629 2.015 1.00 97.00 85 GLN A O 1
ATOM 691 N N . ILE A 1 86 ? 1.671 17.516 3.264 1.00 97.88 86 ILE A N 1
ATOM 692 C CA . ILE A 1 86 ? 1.153 16.182 2.935 1.00 97.88 86 ILE A CA 1
ATOM 693 C C . ILE A 1 86 ? -0.300 16.052 3.393 1.00 97.88 86 ILE A C 1
ATOM 695 O O . ILE A 1 86 ? -1.152 15.652 2.606 1.00 97.88 86 ILE A O 1
ATOM 699 N N . LEU A 1 87 ? -0.613 16.453 4.628 1.00 97.44 87 LEU A N 1
ATOM 700 C CA . LEU A 1 87 ? -1.984 16.428 5.144 1.00 97.44 87 LEU A CA 1
ATOM 701 C C . LEU A 1 87 ? -2.928 17.333 4.340 1.00 97.44 87 LEU A C 1
ATOM 703 O O . LEU A 1 87 ? -4.054 16.928 4.047 1.00 97.44 87 LEU A O 1
ATOM 707 N N . LEU A 1 88 ? -2.470 18.525 3.945 1.00 98.06 88 LEU A N 1
ATOM 708 C CA . LEU A 1 88 ? -3.235 19.463 3.119 1.00 98.06 88 LEU A CA 1
ATOM 709 C C . LEU A 1 88 ? -3.525 18.904 1.716 1.00 98.06 88 LEU A C 1
ATOM 711 O O . LEU A 1 88 ? -4.610 19.113 1.175 1.00 98.06 88 LEU A O 1
ATOM 715 N N . HIS A 1 89 ? -2.565 18.196 1.120 1.00 98.12 89 HIS A N 1
ATOM 716 C CA . HIS A 1 89 ? -2.634 17.705 -0.257 1.00 98.12 89 HIS A CA 1
ATOM 717 C C . HIS A 1 89 ? -2.926 16.201 -0.376 1.00 98.12 89 HIS A C 1
ATOM 719 O O . HIS A 1 89 ? -2.872 15.671 -1.488 1.00 98.12 89 HIS A O 1
ATOM 725 N N . LYS A 1 90 ? -3.275 15.519 0.725 1.00 98.12 90 LYS A N 1
ATOM 726 C CA . LYS A 1 90 ? -3.423 14.053 0.812 1.00 98.12 90 LYS A CA 1
ATOM 727 C C . LYS A 1 90 ? -4.270 13.442 -0.306 1.00 98.12 90 LYS A C 1
ATOM 729 O O . LYS A 1 90 ? -3.854 12.463 -0.912 1.00 98.12 90 LYS A O 1
ATOM 734 N N . GLU A 1 91 ? -5.395 14.068 -0.652 1.00 98.31 91 GLU A N 1
ATOM 735 C CA . GLU A 1 91 ? -6.279 13.608 -1.733 1.00 98.31 91 GLU A CA 1
ATOM 736 C C . GLU A 1 91 ? -5.601 13.622 -3.103 1.00 98.31 91 GLU A C 1
ATOM 738 O O . GLU A 1 91 ? -5.705 12.668 -3.878 1.00 98.31 91 GLU A O 1
ATOM 743 N N . LYS A 1 92 ? -4.878 14.704 -3.407 1.00 98.38 92 LYS A N 1
ATOM 744 C CA . LYS A 1 92 ? -4.155 14.849 -4.672 1.00 98.38 92 LYS A CA 1
ATOM 745 C C . LYS A 1 92 ? -2.998 13.858 -4.744 1.00 98.38 92 LYS A C 1
ATOM 747 O O . LYS A 1 92 ? -2.849 13.187 -5.760 1.00 98.38 92 LYS A O 1
ATOM 752 N N . ILE A 1 93 ? -2.221 13.750 -3.664 1.00 98.56 93 ILE A N 1
ATOM 753 C CA . ILE A 1 93 ? -1.089 12.819 -3.562 1.00 98.56 93 ILE A CA 1
ATOM 754 C C . ILE A 1 93 ? -1.581 11.387 -3.784 1.00 98.56 93 ILE A C 1
ATOM 756 O O . ILE A 1 93 ? -1.075 10.684 -4.656 1.00 98.56 93 ILE A O 1
ATOM 760 N N . PHE A 1 94 ? -2.611 10.976 -3.044 1.00 98.69 94 PHE A N 1
ATOM 761 C CA . PHE A 1 94 ? -3.155 9.628 -3.124 1.00 98.69 94 PHE A CA 1
ATOM 762 C C . PHE A 1 94 ? -3.752 9.319 -4.504 1.00 98.69 94 PHE A C 1
ATOM 764 O O . PHE A 1 94 ? -3.506 8.252 -5.059 1.00 98.69 94 PHE A O 1
ATOM 771 N N . SER A 1 95 ? -4.470 10.268 -5.108 1.00 98.56 95 SER A N 1
ATOM 772 C CA . SER A 1 95 ? -5.042 10.080 -6.448 1.00 98.56 95 SER A CA 1
ATOM 773 C C . SER A 1 95 ? -3.971 9.919 -7.534 1.00 98.56 95 SER A C 1
ATOM 775 O O . SER A 1 95 ? -4.131 9.091 -8.428 1.00 98.56 95 SER A O 1
ATOM 777 N N . GLU A 1 96 ? -2.861 10.658 -7.453 1.00 98.38 96 GLU A N 1
ATOM 778 C CA . GLU A 1 96 ? -1.741 10.510 -8.395 1.00 98.38 96 GLU A CA 1
ATOM 779 C C . GLU A 1 96 ? -0.949 9.215 -8.192 1.00 98.38 96 GLU A C 1
ATOM 781 O O . GLU A 1 96 ? -0.458 8.653 -9.175 1.00 98.38 96 GLU A O 1
ATOM 786 N N . LEU A 1 97 ? -0.845 8.726 -6.950 1.00 98.62 97 LEU A N 1
ATOM 787 C CA . LEU A 1 97 ? -0.293 7.399 -6.663 1.00 98.62 97 LEU A CA 1
ATOM 788 C C . LEU A 1 97 ? -1.161 6.319 -7.310 1.00 98.62 97 LEU A C 1
ATOM 790 O O . LEU A 1 97 ? -0.653 5.534 -8.106 1.00 98.62 97 LEU A O 1
ATOM 794 N N . LEU A 1 98 ? -2.473 6.326 -7.042 1.00 98.25 98 LEU A N 1
ATOM 795 C CA . LEU A 1 98 ? -3.400 5.326 -7.580 1.00 98.25 98 LEU A CA 1
ATOM 796 C C . LEU A 1 98 ? -3.426 5.295 -9.107 1.00 98.25 98 LEU A C 1
ATOM 798 O O . LEU A 1 98 ? -3.470 4.219 -9.691 1.00 98.25 98 LEU A O 1
ATOM 802 N N . ARG A 1 99 ? -3.311 6.452 -9.771 1.00 97.88 99 ARG A N 1
ATOM 803 C CA . ARG A 1 99 ? -3.240 6.523 -11.241 1.00 97.88 99 ARG A CA 1
ATOM 804 C C . ARG A 1 99 ? -2.083 5.703 -11.828 1.00 97.88 99 ARG A C 1
ATOM 806 O O . ARG A 1 99 ? -2.131 5.360 -13.005 1.00 97.88 99 ARG A O 1
ATOM 813 N N . ARG A 1 100 ? -1.052 5.405 -11.033 1.00 97.88 100 ARG A N 1
ATOM 814 C CA . ARG A 1 100 ? 0.143 4.637 -11.415 1.00 97.88 100 ARG A CA 1
ATOM 815 C C . ARG A 1 100 ? 0.145 3.206 -10.860 1.00 97.88 100 ARG A C 1
ATOM 817 O O . ARG A 1 100 ? 1.101 2.476 -11.091 1.00 97.88 100 ARG A O 1
ATOM 824 N N . VAL A 1 101 ? -0.914 2.781 -10.168 1.00 98.38 101 VAL A N 1
ATOM 825 C CA . VAL A 1 101 ? -1.116 1.385 -9.742 1.00 98.38 101 VAL A CA 1
ATOM 826 C C . VAL A 1 101 ? -1.802 0.629 -10.881 1.00 98.38 101 VAL A C 1
ATOM 828 O O . VAL A 1 101 ? -3.001 0.392 -10.854 1.00 98.38 101 VAL A O 1
ATOM 831 N N . ASN A 1 102 ? -1.048 0.340 -11.940 1.00 97.69 102 ASN A N 1
ATOM 832 C CA . ASN A 1 102 ? -1.520 -0.393 -13.118 1.00 97.69 102 ASN A CA 1
ATOM 833 C C . ASN A 1 102 ? -0.335 -1.043 -13.852 1.00 97.69 102 ASN A C 1
ATOM 835 O O . ASN A 1 102 ? 0.823 -0.663 -13.647 1.00 97.69 102 ASN A O 1
ATOM 839 N N . MET A 1 103 ? -0.609 -1.988 -14.751 1.00 97.06 103 MET A N 1
ATOM 840 C CA . MET A 1 103 ? 0.438 -2.754 -15.436 1.00 97.06 103 MET A CA 1
ATOM 841 C C . MET A 1 103 ? 1.242 -1.945 -16.462 1.00 97.06 103 MET A C 1
ATOM 843 O O . MET A 1 103 ? 2.353 -2.346 -16.810 1.00 97.06 103 MET A O 1
ATOM 847 N N . LYS A 1 104 ? 0.752 -0.786 -16.927 1.00 96.38 104 LYS A N 1
ATOM 848 C CA . LYS A 1 104 ? 1.529 0.097 -17.821 1.00 96.38 104 LYS A CA 1
ATOM 849 C C . LYS A 1 104 ? 2.697 0.748 -17.079 1.00 96.38 104 LYS A C 1
ATOM 851 O O . LYS A 1 104 ? 3.755 0.925 -17.668 1.00 96.38 104 LYS A O 1
ATOM 856 N N . ALA A 1 105 ? 2.524 1.006 -15.783 1.00 95.81 105 ALA A N 1
ATOM 857 C CA . ALA A 1 105 ? 3.529 1.570 -14.886 1.00 95.81 105 ALA A CA 1
ATOM 858 C C . ALA A 1 105 ? 4.310 0.493 -14.100 1.00 95.81 105 ALA A C 1
ATOM 860 O O . ALA A 1 105 ? 4.863 0.773 -13.036 1.00 95.81 105 ALA A O 1
ATOM 861 N N . ARG A 1 106 ? 4.395 -0.747 -14.609 1.00 96.75 106 ARG A N 1
ATOM 862 C CA . ARG A 1 106 ? 5.014 -1.900 -13.920 1.00 96.75 106 ARG A CA 1
ATOM 863 C C . ARG A 1 106 ? 6.416 -1.626 -13.355 1.00 96.75 106 ARG A C 1
ATOM 865 O O . ARG A 1 106 ? 6.721 -2.066 -12.249 1.00 96.75 106 ARG A O 1
ATOM 872 N N . LEU A 1 107 ? 7.264 -0.896 -14.084 1.00 96.50 107 LEU A N 1
ATOM 873 C CA . LEU A 1 107 ? 8.634 -0.563 -13.651 1.00 96.50 107 LEU A CA 1
ATOM 874 C C . LEU A 1 107 ? 8.691 0.501 -12.541 1.00 96.50 107 LEU A C 1
ATOM 876 O O . LEU A 1 107 ? 9.726 0.690 -11.904 1.00 96.50 107 LEU A O 1
ATOM 880 N N . SER A 1 108 ? 7.585 1.200 -12.309 1.00 97.81 108 SER A N 1
ATOM 881 C CA . SER A 1 108 ? 7.405 2.180 -11.239 1.00 97.81 108 SER A CA 1
ATOM 882 C C . SER A 1 108 ? 6.522 1.649 -10.110 1.00 97.81 108 SER A C 1
ATOM 884 O O . SER A 1 108 ? 6.264 2.369 -9.151 1.00 97.81 108 SER A O 1
ATOM 886 N N . LEU A 1 109 ? 6.050 0.406 -10.191 1.00 98.00 109 LEU A N 1
ATOM 887 C CA . LEU A 1 109 ? 5.030 -0.085 -9.276 1.00 98.00 109 LEU A CA 1
ATOM 888 C C . LEU A 1 109 ? 5.551 -0.208 -7.838 1.00 98.00 109 LEU A C 1
ATOM 890 O O . LEU A 1 109 ? 4.893 0.263 -6.913 1.00 98.00 109 LEU A O 1
ATOM 894 N N . GLU A 1 110 ? 6.756 -0.753 -7.647 1.00 97.62 110 GLU A N 1
ATOM 895 C CA . GLU A 1 110 ? 7.368 -0.850 -6.319 1.00 97.62 110 GLU A CA 1
ATOM 896 C C . GLU A 1 110 ? 7.487 0.505 -5.606 1.00 97.62 110 GLU A C 1
ATOM 898 O O . GLU A 1 110 ? 6.920 0.630 -4.516 1.00 97.62 110 GLU A O 1
ATOM 903 N N . PRO A 1 111 ? 8.146 1.541 -6.1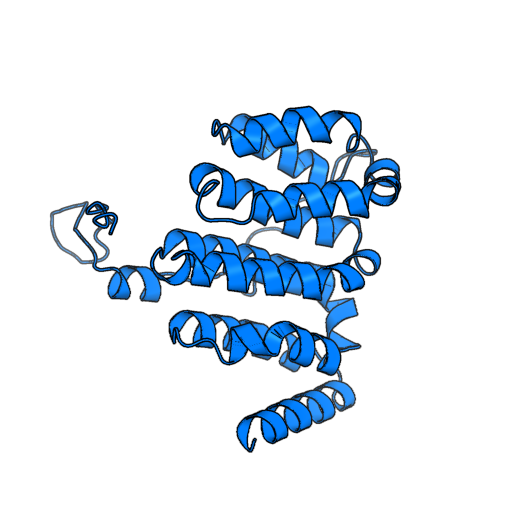71 1.00 98.12 111 PRO A N 1
ATOM 904 C CA . PRO A 1 111 ? 8.245 2.827 -5.489 1.00 98.12 111 PRO A CA 1
ATOM 905 C C . PRO A 1 111 ? 6.871 3.431 -5.189 1.00 98.12 111 PRO A C 1
ATOM 907 O O . PRO A 1 111 ? 6.661 3.952 -4.096 1.00 98.12 111 PRO A O 1
ATOM 910 N N . ILE A 1 112 ? 5.908 3.321 -6.110 1.00 98.62 112 ILE A N 1
ATOM 911 C CA . ILE A 1 112 ? 4.547 3.836 -5.907 1.00 98.62 112 ILE A CA 1
ATOM 912 C C . ILE A 1 112 ? 3.859 3.123 -4.735 1.00 98.62 112 ILE A C 1
ATOM 914 O O . ILE A 1 112 ? 3.310 3.777 -3.848 1.00 98.62 112 ILE A O 1
ATOM 918 N N . LEU A 1 113 ? 3.944 1.795 -4.661 1.00 98.69 113 LEU A N 1
ATOM 919 C CA . LEU A 1 113 ? 3.377 1.012 -3.564 1.00 98.69 113 LEU A CA 1
ATOM 920 C C . LEU A 1 113 ? 4.070 1.301 -2.225 1.00 98.69 113 LEU A C 1
ATOM 922 O O . LEU A 1 113 ? 3.400 1.394 -1.193 1.00 98.69 113 LEU A O 1
ATOM 926 N N . ARG A 1 114 ? 5.394 1.495 -2.213 1.00 97.94 114 ARG A N 1
ATOM 927 C CA . ARG A 1 114 ? 6.144 1.902 -1.009 1.00 97.94 114 ARG A CA 1
ATOM 928 C C . ARG A 1 114 ? 5.746 3.296 -0.530 1.00 97.94 114 ARG A C 1
ATOM 930 O O . ARG A 1 114 ? 5.619 3.511 0.675 1.00 97.94 114 ARG A O 1
ATOM 937 N N . LEU A 1 115 ? 5.495 4.221 -1.452 1.00 98.62 115 LEU A N 1
ATOM 938 C CA . LEU A 1 115 ? 5.010 5.563 -1.138 1.00 98.62 115 LEU A CA 1
ATOM 939 C C . LEU A 1 115 ? 3.599 5.546 -0.545 1.00 98.62 115 LEU A C 1
ATOM 941 O O . LEU A 1 115 ? 3.345 6.279 0.406 1.00 98.62 115 LEU A O 1
ATOM 945 N N . ILE A 1 116 ? 2.702 4.684 -1.034 1.00 98.69 116 ILE A N 1
ATOM 946 C CA . ILE A 1 116 ? 1.365 4.505 -0.440 1.00 98.69 116 ILE A CA 1
ATOM 947 C C . ILE A 1 116 ? 1.482 4.009 1.009 1.00 98.69 116 ILE A C 1
ATOM 949 O O . ILE A 1 116 ? 0.826 4.552 1.901 1.00 98.69 116 ILE A O 1
ATOM 953 N N . ALA A 1 117 ? 2.350 3.026 1.271 1.00 98.12 117 ALA A N 1
ATOM 954 C CA . ALA A 1 117 ? 2.583 2.546 2.630 1.00 98.12 117 ALA A CA 1
ATOM 955 C C . ALA A 1 117 ? 3.164 3.645 3.536 1.00 98.12 117 ALA A C 1
ATOM 957 O O . ALA A 1 117 ? 2.658 3.856 4.638 1.00 98.12 117 ALA A O 1
ATOM 958 N N . SER A 1 118 ? 4.157 4.402 3.062 1.00 97.81 118 SER A N 1
ATOM 959 C CA . SER A 1 118 ? 4.720 5.542 3.800 1.00 97.81 118 SER A CA 1
ATOM 960 C C . SER A 1 118 ? 3.678 6.631 4.076 1.00 97.81 118 SER A C 1
ATOM 962 O O . SER A 1 118 ? 3.612 7.140 5.192 1.00 97.81 118 SER A O 1
ATOM 964 N N . LEU A 1 119 ? 2.797 6.925 3.112 1.00 98.44 119 LEU A N 1
ATOM 965 C CA . LEU A 1 119 ? 1.696 7.875 3.290 1.00 98.44 119 LEU A CA 1
ATOM 966 C C . LEU A 1 119 ? 0.755 7.428 4.414 1.00 98.44 119 LEU A C 1
ATOM 968 O O . LEU A 1 119 ? 0.384 8.240 5.259 1.00 98.44 119 LEU A O 1
ATOM 972 N N . SER A 1 120 ? 0.402 6.137 4.460 1.00 98.12 120 SER A N 1
ATOM 973 C CA . SER A 1 120 ? -0.446 5.585 5.527 1.00 98.12 120 SER A CA 1
ATOM 974 C C . SER A 1 120 ? 0.176 5.736 6.919 1.00 98.12 120 SER A C 1
ATOM 976 O O . SER A 1 120 ? -0.545 5.961 7.892 1.00 98.12 120 SER A O 1
ATOM 978 N N . ARG A 1 121 ? 1.513 5.678 7.014 1.00 96.19 121 ARG A N 1
ATOM 979 C CA . ARG A 1 121 ? 2.254 5.885 8.265 1.00 96.19 121 ARG A CA 1
ATOM 980 C C . ARG A 1 121 ? 2.224 7.342 8.714 1.00 96.19 121 ARG A C 1
ATOM 982 O O . ARG A 1 121 ? 2.080 7.589 9.906 1.00 96.19 121 ARG A O 1
ATOM 989 N N . ASP A 1 122 ? 2.343 8.280 7.779 1.00 96.88 122 ASP A N 1
ATOM 990 C CA . ASP A 1 122 ? 2.330 9.716 8.073 1.00 96.88 122 ASP A CA 1
ATOM 991 C C . ASP A 1 122 ? 0.935 10.220 8.474 1.00 96.88 122 ASP A C 1
ATOM 993 O O . ASP A 1 122 ? 0.805 10.968 9.442 1.00 96.88 122 ASP A O 1
ATOM 997 N N . ILE A 1 123 ? -0.118 9.826 7.742 1.00 97.25 123 ILE A N 1
ATOM 998 C CA . ILE A 1 123 ? -1.465 10.405 7.928 1.00 97.25 123 ILE A CA 1
ATOM 999 C C . ILE A 1 123 ? -2.402 9.544 8.789 1.00 97.25 123 ILE A C 1
ATOM 1001 O O . ILE A 1 123 ? -3.427 10.037 9.261 1.00 97.25 123 ILE A O 1
ATOM 1005 N N . LEU A 1 124 ? -2.046 8.280 9.040 1.00 95.94 124 LEU A N 1
ATOM 1006 C CA . LEU A 1 124 ? -2.702 7.402 10.009 1.00 95.94 124 LEU A CA 1
ATOM 1007 C C . LEU A 1 124 ? -4.230 7.306 9.820 1.00 95.94 124 LEU A C 1
ATOM 1009 O O . LEU A 1 124 ? -4.692 6.780 8.814 1.00 95.94 124 LEU A O 1
ATOM 1013 N N . GLU A 1 125 ? -5.032 7.772 10.783 1.00 96.12 125 GLU A N 1
ATOM 1014 C CA . GLU A 1 125 ? -6.502 7.677 10.752 1.00 96.12 125 GLU A CA 1
ATOM 1015 C C . GLU A 1 125 ? -7.116 8.350 9.517 1.00 96.12 125 GLU A C 1
ATOM 1017 O O . GLU A 1 125 ? -8.092 7.849 8.958 1.00 96.12 125 GLU A O 1
ATOM 1022 N N . GLU A 1 126 ? -6.483 9.418 9.024 1.00 97.12 126 GLU A N 1
ATOM 1023 C CA . GLU A 1 126 ? -6.883 10.130 7.806 1.00 97.12 126 GLU A CA 1
ATOM 1024 C C . GLU A 1 126 ? -6.724 9.276 6.538 1.00 97.12 126 GLU A C 1
ATOM 1026 O O . GLU A 1 126 ? -7.210 9.661 5.477 1.00 97.12 126 GLU A O 1
ATOM 1031 N N . PHE A 1 127 ? -6.057 8.119 6.628 1.00 97.94 127 PHE A N 1
ATOM 1032 C CA . PHE A 1 127 ? -5.925 7.166 5.530 1.00 97.94 127 PHE A CA 1
ATOM 1033 C C . PHE A 1 127 ? -7.125 6.213 5.411 1.00 97.94 127 PHE A C 1
ATOM 1035 O O . PHE A 1 127 ? -7.319 5.605 4.362 1.00 97.94 127 PHE A O 1
ATOM 1042 N N . LEU A 1 128 ? -7.965 6.072 6.446 1.00 96.81 128 LEU A N 1
ATOM 1043 C CA . LEU A 1 128 ? -9.097 5.131 6.427 1.00 96.81 128 LEU A CA 1
ATOM 1044 C C . LEU A 1 128 ? -10.036 5.305 5.213 1.00 96.81 128 LEU A C 1
ATOM 1046 O O . LEU A 1 128 ? -10.391 4.285 4.615 1.00 96.81 128 LEU A O 1
ATOM 1050 N N . PRO A 1 129 ? -10.403 6.533 4.784 1.00 97.06 129 PRO A N 1
ATOM 1051 C CA . PRO A 1 129 ? -11.256 6.731 3.608 1.00 97.06 129 PRO A CA 1
ATOM 1052 C C . PRO A 1 129 ? -10.628 6.254 2.288 1.00 97.06 129 PRO A C 1
ATOM 1054 O O . PRO A 1 129 ? -11.339 6.023 1.311 1.00 97.06 129 PRO A O 1
ATOM 1057 N N . PHE A 1 130 ? -9.303 6.086 2.244 1.00 98.19 130 PHE A N 1
ATOM 1058 C CA . PHE A 1 130 ? -8.566 5.669 1.052 1.00 98.19 130 PHE A CA 1
ATOM 1059 C C . PHE A 1 130 ? -8.512 4.158 0.849 1.00 98.19 130 PHE A C 1
ATOM 1061 O O . PHE A 1 130 ? -8.234 3.713 -0.265 1.00 98.19 130 PHE A O 1
ATOM 1068 N N . LEU A 1 131 ? -8.818 3.364 1.880 1.00 97.38 131 LEU A N 1
ATOM 1069 C CA . LEU A 1 131 ? -8.689 1.906 1.834 1.00 97.38 131 LEU A CA 1
ATOM 1070 C C . LEU A 1 131 ? -9.509 1.273 0.709 1.00 97.38 131 LEU A C 1
ATOM 1072 O O . LEU A 1 131 ? -8.985 0.424 -0.004 1.00 97.38 131 LEU A O 1
ATOM 1076 N N . GLN A 1 132 ? -10.760 1.706 0.518 1.00 97.94 132 GLN A N 1
ATOM 1077 C CA . GLN A 1 132 ? -11.619 1.166 -0.541 1.00 97.94 132 GLN A CA 1
ATOM 1078 C C . GLN A 1 132 ? -11.013 1.408 -1.925 1.00 97.94 132 GLN A C 1
ATOM 1080 O O . GLN A 1 132 ? -10.826 0.468 -2.689 1.00 97.94 132 GLN A O 1
ATOM 1085 N N . ARG A 1 133 ? -10.622 2.657 -2.208 1.00 98.38 133 ARG A N 1
ATOM 1086 C CA . ARG A 1 133 ? -10.006 3.044 -3.485 1.00 98.38 133 ARG A CA 1
ATOM 1087 C C . ARG A 1 133 ? -8.684 2.312 -3.730 1.00 98.38 133 ARG A C 1
ATOM 1089 O O . ARG A 1 133 ? -8.398 1.952 -4.865 1.00 98.38 133 ARG A O 1
ATOM 1096 N N . LEU A 1 134 ? -7.891 2.087 -2.679 1.00 98.56 134 LEU A N 1
ATOM 1097 C CA . LEU A 1 134 ? -6.655 1.313 -2.780 1.00 98.56 134 LEU A CA 1
ATOM 1098 C C . LEU A 1 134 ? -6.938 -0.147 -3.138 1.00 98.56 134 LEU A C 1
ATOM 1100 O O . LEU A 1 134 ? -6.336 -0.678 -4.065 1.00 98.56 134 LEU A O 1
ATOM 1104 N N . VAL A 1 135 ? -7.860 -0.792 -2.425 1.00 98.44 135 VAL A N 1
ATOM 1105 C CA . VAL A 1 135 ? -8.193 -2.197 -2.675 1.00 98.44 135 VAL A CA 1
ATOM 1106 C C . VAL A 1 135 ? -8.799 -2.387 -4.061 1.00 98.44 135 VAL A C 1
ATOM 1108 O O . VAL A 1 135 ? -8.402 -3.317 -4.757 1.00 98.44 135 VAL A O 1
ATOM 1111 N N . ASP A 1 136 ? -9.691 -1.496 -4.495 1.00 98.44 136 ASP A N 1
ATOM 1112 C CA . ASP A 1 136 ? -10.228 -1.537 -5.856 1.00 98.44 136 ASP A CA 1
ATOM 1113 C C . ASP A 1 136 ? -9.105 -1.404 -6.902 1.00 98.44 136 ASP A C 1
ATOM 1115 O O . ASP A 1 136 ? -9.078 -2.180 -7.851 1.00 98.44 136 ASP A O 1
ATOM 1119 N N . SER A 1 137 ? -8.109 -0.532 -6.683 1.00 98.56 137 SER A N 1
ATOM 1120 C CA . SER A 1 137 ? -6.953 -0.427 -7.591 1.00 98.56 137 SER A CA 1
ATOM 1121 C C . SER A 1 137 ? -6.073 -1.683 -7.624 1.00 98.56 137 SER A C 1
ATOM 1123 O O . SER A 1 137 ? -5.506 -2.006 -8.662 1.00 98.56 137 SER A O 1
ATOM 1125 N N . PHE A 1 138 ? -5.964 -2.424 -6.514 1.00 98.56 138 PHE A N 1
ATOM 1126 C CA . PHE A 1 138 ? -5.253 -3.707 -6.506 1.00 98.56 138 PHE A CA 1
ATOM 1127 C C . PHE A 1 138 ? -6.004 -4.763 -7.311 1.00 98.56 138 PHE A C 1
ATOM 1129 O O . PHE A 1 138 ? -5.372 -5.504 -8.056 1.00 98.56 138 PHE A O 1
ATOM 1136 N N . VAL A 1 139 ? -7.334 -4.810 -7.191 1.00 98.38 139 VAL A N 1
ATOM 1137 C CA . VAL A 1 139 ? -8.174 -5.698 -8.009 1.00 98.38 139 VAL A CA 1
ATOM 1138 C C . VAL A 1 139 ? -7.982 -5.378 -9.493 1.00 98.38 139 VAL A C 1
ATOM 1140 O O . VAL A 1 139 ? -7.656 -6.278 -10.257 1.00 98.38 139 VAL A O 1
ATOM 1143 N N . GLU A 1 140 ? -8.073 -4.102 -9.882 1.00 98.38 140 GLU A N 1
ATOM 1144 C CA . GLU A 1 140 ? -7.859 -3.667 -11.271 1.00 98.38 140 GLU A CA 1
ATOM 1145 C C . GLU A 1 140 ? -6.457 -4.034 -11.787 1.00 98.38 140 GLU A C 1
ATOM 1147 O O . GLU A 1 140 ? -6.319 -4.590 -12.874 1.00 98.38 140 GLU A O 1
ATOM 1152 N N . LEU A 1 141 ? -5.409 -3.793 -10.993 1.00 98.50 141 LEU A N 1
ATOM 1153 C CA . LEU A 1 141 ? -4.034 -4.178 -11.327 1.00 98.50 141 LEU A CA 1
ATOM 1154 C C . LEU A 1 141 ? -3.889 -5.693 -11.555 1.00 98.50 141 LEU A C 1
ATOM 1156 O O . LEU A 1 141 ? -3.144 -6.125 -12.441 1.00 98.50 141 LEU A O 1
ATOM 1160 N N . PHE A 1 142 ? -4.559 -6.508 -10.741 1.00 98.12 142 PHE A N 1
ATOM 1161 C CA . PHE A 1 142 ? -4.523 -7.959 -10.880 1.00 98.12 142 PHE A CA 1
ATOM 1162 C C . PHE A 1 142 ? -5.283 -8.426 -12.124 1.00 98.12 142 PHE A C 1
ATOM 1164 O O . PHE A 1 142 ? -4.708 -9.196 -12.897 1.00 98.12 142 PHE A O 1
ATOM 1171 N N . ASP A 1 143 ? -6.466 -7.864 -12.385 1.00 97.31 143 ASP A N 1
ATOM 1172 C CA . ASP A 1 143 ? -7.267 -8.118 -13.590 1.00 97.31 143 ASP A CA 1
ATOM 1173 C C . ASP A 1 143 ? -6.511 -7.733 -14.882 1.00 97.31 143 ASP A C 1
ATOM 1175 O O . ASP A 1 143 ? -6.655 -8.380 -15.922 1.00 97.31 143 ASP A O 1
ATOM 1179 N N . GLU A 1 144 ? -5.643 -6.716 -14.830 1.00 96.94 144 GLU A N 1
ATOM 1180 C CA . GLU A 1 144 ? -4.748 -6.322 -15.932 1.00 96.94 144 GLU A CA 1
ATOM 1181 C C . GLU A 1 144 ? -3.590 -7.311 -16.190 1.00 96.94 144 GLU A C 1
ATOM 1183 O O . GLU A 1 144 ? -2.816 -7.139 -17.138 1.00 96.94 144 GLU A O 1
ATOM 1188 N N . GLY A 1 145 ? -3.459 -8.360 -15.374 1.00 95.25 145 GLY A N 1
ATOM 1189 C CA . GLY A 1 145 ? -2.440 -9.403 -15.491 1.00 95.25 145 GLY A CA 1
ATOM 1190 C C . GLY A 1 145 ? -1.354 -9.357 -14.415 1.00 95.25 145 GLY A C 1
ATOM 1191 O O . GLY A 1 145 ? -0.436 -10.179 -14.463 1.00 95.25 145 GLY A O 1
ATOM 1192 N N . GLY A 1 146 ? -1.448 -8.454 -13.432 1.00 95.88 146 GLY A N 1
ATOM 1193 C CA . GLY A 1 146 ? -0.519 -8.396 -12.298 1.00 95.88 146 GLY A CA 1
ATOM 1194 C C . GLY A 1 146 ? -0.514 -9.675 -11.455 1.00 95.88 146 GLY A C 1
ATOM 1195 O O . GLY A 1 146 ? 0.509 -10.045 -10.886 1.00 95.88 146 GLY A O 1
ATOM 1196 N N . GLU A 1 147 ? -1.620 -10.419 -11.450 1.00 94.50 147 GLU A N 1
ATOM 1197 C CA . GLU A 1 147 ? -1.750 -11.718 -10.777 1.00 94.50 147 GLU A CA 1
ATOM 1198 C C . GLU A 1 147 ? -0.822 -12.819 -11.323 1.00 94.50 147 GLU A C 1
ATOM 1200 O O . GLU A 1 147 ? -0.623 -13.842 -10.665 1.00 94.50 147 GLU A O 1
ATOM 1205 N N . LEU A 1 148 ? -0.272 -12.624 -12.528 1.00 92.50 148 LEU A N 1
ATOM 1206 C CA . LEU A 1 148 ? 0.644 -13.547 -13.203 1.00 92.50 148 LEU A CA 1
ATOM 1207 C C . LEU A 1 148 ? 2.117 -13.143 -13.041 1.00 92.50 148 LEU A C 1
ATOM 1209 O O . LEU A 1 148 ? 3.002 -13.812 -13.583 1.00 92.50 148 LEU A O 1
ATOM 1213 N N . ASP A 1 149 ? 2.401 -12.077 -12.291 1.00 92.62 149 ASP A N 1
ATOM 1214 C CA . ASP A 1 149 ? 3.752 -11.607 -12.009 1.00 92.62 149 ASP A CA 1
ATOM 1215 C C . ASP A 1 149 ? 4.074 -11.744 -10.507 1.00 92.62 149 ASP A C 1
ATOM 1217 O O . ASP A 1 149 ? 3.544 -10.994 -9.686 1.00 92.62 149 ASP A O 1
ATOM 1221 N N . PRO A 1 150 ? 4.959 -12.684 -10.112 1.00 91.44 150 PRO A N 1
ATOM 1222 C CA . PRO A 1 150 ? 5.295 -12.910 -8.708 1.00 91.44 150 PRO A CA 1
ATOM 1223 C C . PRO A 1 150 ? 5.876 -11.679 -8.013 1.00 91.44 150 PRO A C 1
ATOM 1225 O O . PRO A 1 150 ? 5.673 -11.505 -6.819 1.00 91.44 150 PRO A O 1
ATOM 1228 N N . GLU A 1 151 ? 6.589 -10.827 -8.750 1.00 92.12 151 GLU A N 1
ATOM 1229 C CA . GLU A 1 151 ? 7.193 -9.622 -8.184 1.00 92.12 151 GLU A CA 1
ATOM 1230 C C . GLU A 1 151 ? 6.126 -8.546 -7.933 1.00 92.12 151 GLU A C 1
ATOM 1232 O O . GLU A 1 151 ? 6.182 -7.860 -6.919 1.00 92.12 151 GLU A O 1
ATOM 1237 N N . VAL A 1 152 ? 5.097 -8.454 -8.789 1.00 96.25 152 VAL A N 1
ATOM 1238 C CA . VAL A 1 152 ? 3.927 -7.593 -8.532 1.00 96.25 152 VAL A CA 1
ATOM 1239 C C . VAL A 1 152 ? 3.176 -8.067 -7.295 1.00 96.25 152 VAL A C 1
ATOM 1241 O O . VAL A 1 152 ? 2.844 -7.250 -6.439 1.00 96.25 152 VAL A O 1
ATOM 1244 N N . LEU A 1 153 ? 2.940 -9.378 -7.170 1.00 95.81 153 LEU A N 1
ATOM 1245 C CA . LEU A 1 153 ? 2.308 -9.957 -5.982 1.00 95.81 153 LEU A CA 1
ATOM 1246 C C . LEU A 1 153 ? 3.096 -9.599 -4.716 1.00 95.81 153 LEU A C 1
ATOM 1248 O O . LEU A 1 153 ? 2.525 -9.064 -3.767 1.00 95.81 153 LEU A O 1
ATOM 1252 N N . GLU A 1 154 ? 4.409 -9.823 -4.726 1.00 94.19 154 GLU A N 1
ATOM 1253 C CA . GLU A 1 154 ? 5.293 -9.476 -3.613 1.00 94.19 154 GLU A CA 1
ATOM 1254 C C . GLU A 1 154 ? 5.227 -7.980 -3.282 1.00 94.19 154 GLU A C 1
ATOM 1256 O O . GLU A 1 154 ? 5.005 -7.612 -2.128 1.00 94.19 154 GLU A O 1
ATOM 1261 N N . GLN A 1 155 ? 5.347 -7.100 -4.276 1.00 96.50 155 GLN A N 1
ATOM 1262 C CA . GLN A 1 155 ? 5.311 -5.648 -4.081 1.00 96.50 155 GLN A CA 1
ATOM 1263 C C . GLN A 1 155 ? 3.978 -5.181 -3.481 1.00 96.50 155 GLN A C 1
ATOM 1265 O O . GLN A 1 155 ? 3.975 -4.415 -2.508 1.00 96.50 155 GLN A O 1
ATOM 1270 N N . VAL A 1 156 ? 2.846 -5.655 -4.019 1.00 98.12 156 VAL A N 1
ATOM 1271 C CA . VAL A 1 156 ? 1.500 -5.289 -3.548 1.00 98.12 156 VAL A CA 1
ATOM 1272 C C . VAL A 1 156 ? 1.298 -5.753 -2.117 1.00 98.12 156 VAL A C 1
ATOM 1274 O O . VAL A 1 156 ? 0.951 -4.947 -1.251 1.00 98.12 156 VAL A O 1
ATOM 1277 N N . PHE A 1 157 ? 1.553 -7.027 -1.834 1.00 96.88 157 PHE A N 1
ATOM 1278 C CA . PHE A 1 157 ? 1.263 -7.570 -0.516 1.00 96.88 157 PHE A CA 1
ATOM 1279 C C . PHE A 1 157 ? 2.276 -7.164 0.550 1.00 96.88 157 PHE A C 1
ATOM 1281 O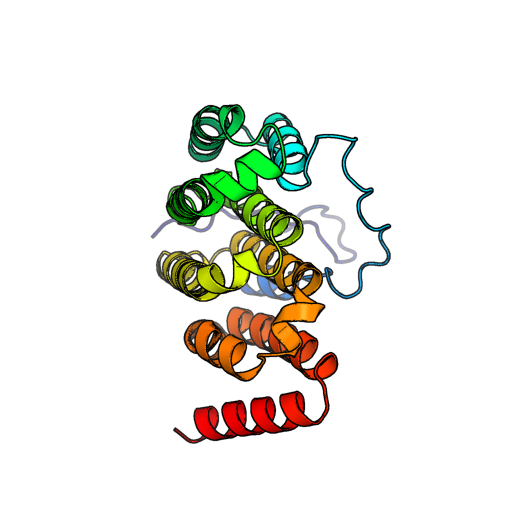 O . PHE A 1 157 ? 1.904 -7.042 1.720 1.00 96.88 157 PHE A O 1
ATOM 1288 N N . THR A 1 158 ? 3.516 -6.848 0.173 1.00 95.88 158 THR A N 1
ATOM 1289 C CA . THR A 1 158 ? 4.457 -6.215 1.102 1.00 95.88 158 THR A CA 1
ATOM 1290 C C . THR A 1 158 ? 3.993 -4.803 1.456 1.00 95.88 158 THR A C 1
ATOM 1292 O O . THR A 1 158 ? 3.979 -4.445 2.633 1.00 95.88 158 THR A O 1
ATOM 1295 N N . SER A 1 159 ? 3.560 -4.001 0.476 1.00 97.38 159 SER A N 1
ATOM 1296 C CA . SER A 1 159 ? 2.987 -2.674 0.747 1.00 97.38 159 SER A CA 1
ATOM 1297 C C . SER A 1 159 ? 1.730 -2.763 1.614 1.00 97.38 159 SER A C 1
ATOM 1299 O O . SER A 1 159 ? 1.645 -2.093 2.644 1.00 97.38 159 SER A O 1
ATOM 1301 N N . TRP A 1 160 ? 0.802 -3.659 1.271 1.00 97.75 160 TRP A N 1
ATOM 1302 C CA . TRP A 1 160 ? -0.407 -3.904 2.052 1.00 97.75 160 TRP A CA 1
ATOM 1303 C C . TRP A 1 160 ? -0.093 -4.299 3.498 1.00 97.75 160 TRP A C 1
ATOM 1305 O O . TRP A 1 160 ? -0.678 -3.755 4.433 1.00 97.75 160 TRP A O 1
ATOM 1315 N N . SER A 1 161 ? 0.883 -5.181 3.706 1.00 95.75 161 SER A N 1
ATOM 1316 C CA . SER A 1 161 ? 1.285 -5.610 5.047 1.00 95.75 161 SER A CA 1
ATOM 1317 C C . SER A 1 161 ? 1.900 -4.472 5.863 1.00 95.75 161 SER A C 1
ATOM 1319 O O . SER A 1 161 ? 1.592 -4.341 7.049 1.00 95.75 161 SER A O 1
ATOM 1321 N N . TYR A 1 162 ? 2.687 -3.588 5.238 1.00 95.81 162 TYR A N 1
ATOM 1322 C CA . TYR A 1 162 ? 3.165 -2.368 5.896 1.00 95.81 162 TYR A CA 1
ATOM 1323 C C . TYR A 1 162 ? 2.014 -1.438 6.293 1.00 95.81 162 TYR A C 1
ATOM 1325 O O . TYR A 1 162 ? 2.001 -0.953 7.423 1.00 95.81 162 TYR A O 1
ATOM 1333 N N . ILE A 1 163 ? 1.020 -1.236 5.422 1.00 97.31 163 ILE A N 1
ATOM 1334 C CA . ILE A 1 163 ? -0.178 -0.441 5.742 1.00 97.31 163 ILE A CA 1
ATOM 1335 C C . ILE A 1 163 ? -0.904 -1.040 6.951 1.00 97.31 163 ILE A C 1
ATOM 1337 O O . ILE A 1 163 ? -1.208 -0.321 7.904 1.00 97.31 163 ILE A O 1
ATOM 1341 N N . LEU A 1 164 ? -1.130 -2.360 6.962 1.00 95.75 164 LEU A N 1
ATOM 1342 C CA . LEU A 1 164 ? -1.766 -3.048 8.088 1.00 95.75 164 LEU A CA 1
ATOM 1343 C C . LEU A 1 164 ? -0.979 -2.882 9.389 1.00 95.75 164 LEU A C 1
ATOM 1345 O O . LEU A 1 164 ? -1.583 -2.655 10.437 1.00 95.75 164 LEU A O 1
ATOM 1349 N N . MET A 1 165 ? 0.349 -2.973 9.327 1.00 94.50 165 MET A N 1
ATOM 1350 C CA . MET A 1 165 ? 1.228 -2.797 10.480 1.00 94.50 165 MET A CA 1
ATOM 1351 C C . MET A 1 165 ? 1.182 -1.357 11.011 1.00 94.50 165 MET A C 1
ATOM 1353 O O . MET A 1 165 ? 0.945 -1.149 12.201 1.00 94.50 165 MET A O 1
ATOM 1357 N N . TYR A 1 166 ? 1.349 -0.350 10.148 1.00 94.69 166 TYR A N 1
ATOM 1358 C CA . TYR A 1 166 ? 1.344 1.062 10.549 1.00 94.69 166 TYR A CA 1
ATOM 1359 C C . TYR A 1 166 ? -0.024 1.517 11.065 1.00 94.69 166 TYR A C 1
ATOM 1361 O O . TYR A 1 166 ? -0.121 2.241 12.060 1.00 94.69 166 TYR A O 1
ATOM 1369 N N . MET A 1 167 ? -1.100 1.055 10.427 1.00 95.50 167 MET A N 1
ATOM 1370 C CA . MET A 1 167 ? -2.467 1.425 10.776 1.00 95.50 167 MET A CA 1
ATOM 1371 C C . MET A 1 167 ? -3.129 0.479 11.782 1.00 95.50 167 MET A C 1
ATOM 1373 O O . MET A 1 167 ? -4.304 0.682 12.103 1.00 95.50 167 MET A O 1
ATOM 1377 N N . GLN A 1 168 ? -2.410 -0.517 12.315 1.00 95.06 168 GLN A N 1
ATOM 1378 C CA . GLN A 1 168 ? -2.967 -1.583 13.157 1.00 95.06 168 GLN A CA 1
ATOM 1379 C C . GLN A 1 168 ? -3.921 -1.031 14.223 1.00 95.06 168 GLN A C 1
ATOM 1381 O O . GLN A 1 168 ? -5.064 -1.474 14.312 1.00 95.06 168 GLN A O 1
ATOM 1386 N N . LYS A 1 169 ? -3.496 -0.008 14.981 1.00 95.12 169 LYS A N 1
ATOM 1387 C CA . LYS A 1 169 ? -4.285 0.599 16.073 1.00 95.12 169 LYS A CA 1
ATOM 1388 C C . LYS A 1 169 ? -5.637 1.194 15.645 1.00 95.12 169 LYS A C 1
ATOM 1390 O O . LYS A 1 169 ? -6.511 1.362 16.496 1.00 95.12 169 LYS A O 1
ATOM 1395 N N . TYR A 1 170 ? -5.814 1.523 14.366 1.00 96.19 170 TYR A N 1
ATOM 1396 C CA . TYR A 1 170 ? -7.062 2.050 13.806 1.00 96.19 170 TYR A CA 1
ATOM 1397 C C . TYR A 1 170 ? -7.897 0.939 13.177 1.00 96.19 170 TYR A C 1
ATOM 1399 O O . TYR A 1 170 ? -9.087 0.828 13.464 1.00 96.19 170 TYR A O 1
ATOM 1407 N N . LEU A 1 171 ? -7.265 0.066 12.390 1.00 96.12 171 LEU A N 1
ATOM 1408 C CA . LEU A 1 171 ? -7.948 -1.012 11.673 1.00 96.12 171 LEU A CA 1
ATOM 1409 C C . LEU A 1 171 ? -8.607 -2.013 12.629 1.00 96.12 171 LEU A C 1
ATOM 1411 O O . LEU A 1 171 ? -9.737 -2.440 12.400 1.00 96.12 171 LEU A O 1
ATOM 1415 N N . VAL A 1 172 ? -7.955 -2.329 13.755 1.00 95.94 172 VAL A N 1
ATOM 1416 C CA . VAL A 1 172 ? -8.494 -3.265 14.761 1.00 95.94 172 VAL A CA 1
ATOM 1417 C C . VAL A 1 172 ? -9.754 -2.756 15.469 1.00 95.94 172 VAL A C 1
ATOM 1419 O O . VAL A 1 172 ? -10.444 -3.541 16.121 1.00 95.94 172 VAL A O 1
ATOM 1422 N N . LYS A 1 173 ? -10.067 -1.457 15.369 1.00 94.75 173 LYS A N 1
ATOM 1423 C CA . LYS A 1 173 ? -11.302 -0.868 15.914 1.00 94.75 173 LYS A CA 1
ATOM 1424 C C . LYS A 1 173 ? -12.496 -1.032 14.970 1.00 94.75 173 LYS A C 1
ATOM 1426 O O . LYS A 1 173 ? -13.630 -0.929 15.429 1.00 94.75 173 LYS A O 1
ATOM 1431 N N . GLY A 1 174 ? -12.242 -1.281 13.686 1.00 93.38 174 GLY A N 1
ATOM 1432 C CA . GLY A 1 174 ? -13.243 -1.371 12.626 1.00 93.38 174 GLY A CA 1
ATOM 1433 C C . GLY A 1 174 ? -13.014 -2.582 11.729 1.00 93.38 174 GLY A C 1
ATOM 1434 O O . GLY A 1 174 ? -13.018 -2.450 10.508 1.00 93.38 174 GLY A O 1
ATOM 1435 N N . VAL A 1 175 ? -12.813 -3.762 12.324 1.00 95.38 175 VAL A N 1
ATOM 1436 C CA . VAL A 1 175 ? -12.460 -4.994 11.594 1.00 95.38 175 VAL A CA 1
ATOM 1437 C C . VAL A 1 175 ? -13.486 -5.327 10.513 1.00 95.38 175 VAL A C 1
ATOM 1439 O O . VAL A 1 175 ? -13.109 -5.694 9.406 1.00 95.38 175 VAL A O 1
ATOM 1442 N N . VAL A 1 176 ? -14.779 -5.168 10.812 1.00 96.00 176 VAL A N 1
ATOM 1443 C CA . VAL A 1 176 ? -15.864 -5.450 9.857 1.00 96.00 176 VAL A CA 1
ATOM 1444 C C . VAL A 1 176 ? -15.738 -4.586 8.602 1.00 96.00 176 VAL A C 1
ATOM 1446 O O . VAL A 1 176 ? -15.846 -5.117 7.504 1.00 96.00 176 VAL A O 1
ATOM 1449 N N . ASN A 1 177 ? -15.421 -3.296 8.749 1.00 95.50 177 ASN A N 1
ATOM 1450 C CA . ASN A 1 177 ? -15.226 -2.398 7.611 1.00 95.50 177 ASN A CA 1
ATOM 1451 C C . ASN A 1 177 ? -14.030 -2.832 6.749 1.00 95.50 177 ASN A C 1
ATOM 1453 O O . ASN A 1 177 ? -14.116 -2.847 5.528 1.00 95.50 177 ASN A O 1
ATOM 1457 N N . VAL A 1 178 ? -12.921 -3.247 7.371 1.00 96.19 178 VAL A N 1
ATOM 1458 C CA . VAL A 1 178 ? -11.759 -3.757 6.622 1.00 96.19 178 VAL A CA 1
ATOM 1459 C C . VAL A 1 178 ? -12.111 -5.043 5.869 1.00 96.19 178 VAL A C 1
ATOM 1461 O O . VAL A 1 178 ? -11.705 -5.214 4.722 1.00 96.19 178 VAL A O 1
ATOM 1464 N N . LEU A 1 179 ? -12.888 -5.941 6.481 1.00 96.88 179 LEU A N 1
ATOM 1465 C CA . LEU A 1 179 ? -13.363 -7.164 5.828 1.00 96.88 179 LEU A CA 1
ATOM 1466 C C . LEU A 1 179 ? -14.283 -6.861 4.639 1.00 96.88 179 LEU A C 1
ATOM 1468 O O . LEU A 1 179 ? -14.151 -7.512 3.604 1.00 96.88 179 LEU A O 1
ATOM 1472 N N . GLU A 1 180 ? -15.163 -5.869 4.764 1.00 96.44 180 GLU A N 1
ATOM 1473 C CA . GLU A 1 180 ? -16.043 -5.419 3.679 1.00 96.44 180 GLU A CA 1
ATOM 1474 C C . GLU A 1 180 ? -15.243 -4.847 2.512 1.00 96.44 180 GLU A C 1
ATOM 1476 O O . GLU A 1 180 ? -15.410 -5.292 1.380 1.00 96.44 180 GLU A O 1
ATOM 1481 N N . VAL A 1 181 ? -14.309 -3.940 2.799 1.00 96.94 181 VAL A N 1
ATOM 1482 C CA . VAL A 1 181 ? -13.438 -3.329 1.789 1.00 96.94 181 VAL A CA 1
ATOM 1483 C C . VAL A 1 181 ? -12.611 -4.383 1.047 1.00 96.94 181 VAL A C 1
ATOM 1485 O O . VAL A 1 181 ? -12.445 -4.315 -0.167 1.00 96.94 181 VAL A O 1
ATOM 1488 N N . THR A 1 182 ? -12.106 -5.389 1.763 1.00 97.25 182 THR A N 1
ATOM 1489 C CA . THR A 1 182 ? -11.192 -6.403 1.212 1.00 97.25 182 THR A CA 1
ATOM 1490 C C . THR A 1 182 ? -11.882 -7.612 0.588 1.00 97.25 182 THR A C 1
ATOM 1492 O O . THR A 1 182 ? -11.195 -8.532 0.144 1.00 97.25 182 THR A O 1
ATOM 1495 N N . ILE A 1 183 ? -13.218 -7.643 0.527 1.00 96.75 183 ILE A N 1
ATOM 1496 C CA . ILE A 1 183 ? -13.971 -8.829 0.094 1.00 96.75 183 ILE A CA 1
ATOM 1497 C C . ILE A 1 183 ? -13.544 -9.327 -1.295 1.00 96.75 183 ILE A C 1
ATOM 1499 O O . ILE A 1 183 ? -13.287 -10.516 -1.461 1.00 96.75 183 ILE A O 1
ATOM 1503 N N . LYS A 1 184 ? -13.353 -8.421 -2.263 1.00 96.62 184 LYS A N 1
ATOM 1504 C CA . LYS A 1 184 ? -12.952 -8.777 -3.634 1.00 96.62 184 LYS A CA 1
ATOM 1505 C C . LYS A 1 184 ? -11.584 -9.461 -3.695 1.00 96.62 184 LYS A C 1
ATOM 1507 O O . LYS A 1 184 ? -11.414 -10.395 -4.464 1.00 96.62 184 LYS A O 1
ATOM 1512 N N . LEU A 1 185 ? -10.631 -9.032 -2.863 1.00 97.31 185 LEU A N 1
ATOM 1513 C CA . LEU A 1 185 ? -9.304 -9.652 -2.791 1.00 97.31 185 LEU A CA 1
ATOM 1514 C C . LEU A 1 185 ? -9.331 -10.978 -2.018 1.00 97.31 185 LEU A C 1
ATOM 1516 O O . LEU A 1 185 ? -8.644 -11.922 -2.396 1.00 97.31 185 LEU A O 1
ATOM 1520 N N . ARG A 1 186 ? -10.133 -11.078 -0.947 1.00 96.44 186 ARG A N 1
ATOM 1521 C CA . ARG A 1 186 ? -10.250 -12.310 -0.141 1.00 96.44 186 ARG A CA 1
ATOM 1522 C C . ARG A 1 186 ? -10.853 -13.477 -0.918 1.00 96.44 186 ARG A C 1
ATOM 1524 O O . ARG A 1 186 ? -10.473 -14.615 -0.667 1.00 96.44 186 ARG A O 1
ATOM 1531 N N . TYR A 1 187 ? -11.768 -13.190 -1.839 1.00 95.75 187 TYR A N 1
ATOM 1532 C CA . TYR A 1 187 ? -12.444 -14.182 -2.682 1.00 95.75 187 TYR A CA 1
ATOM 1533 C C . TYR A 1 187 ? -11.989 -14.120 -4.147 1.00 95.75 187 TYR A C 1
ATOM 1535 O O . TYR A 1 187 ? -12.693 -14.582 -5.043 1.00 95.75 187 TYR A O 1
ATOM 1543 N N . TYR A 1 188 ? -10.812 -13.548 -4.398 1.00 96.94 188 TYR A N 1
ATOM 1544 C CA . TYR A 1 188 ? -10.233 -13.447 -5.735 1.00 96.94 188 TYR A CA 1
ATOM 1545 C C . TYR A 1 188 ? -9.911 -14.836 -6.312 1.00 96.94 188 TYR A C 1
ATOM 1547 O O . TYR A 1 188 ? -9.614 -15.752 -5.552 1.00 96.94 188 TYR A O 1
ATOM 1555 N N . HIS A 1 189 ? -9.927 -15.041 -7.635 1.00 94.94 189 HIS A N 1
ATOM 1556 C CA . HIS A 1 189 ? -9.765 -16.383 -8.237 1.00 94.94 189 HIS A CA 1
ATOM 1557 C C . HIS A 1 189 ? -8.363 -16.989 -8.086 1.00 94.94 189 HIS A C 1
ATOM 1559 O O . HIS A 1 189 ? -8.193 -18.199 -8.237 1.00 94.94 189 HIS A O 1
ATOM 1565 N N . ASN A 1 190 ? -7.349 -16.169 -7.815 1.00 94.06 190 ASN A N 1
ATOM 1566 C CA . ASN A 1 190 ? -5.972 -16.620 -7.641 1.00 94.06 190 ASN A CA 1
ATOM 1567 C C . ASN A 1 190 ? -5.712 -17.066 -6.192 1.00 94.06 190 ASN A C 1
ATOM 1569 O O . ASN A 1 190 ? -5.716 -16.250 -5.271 1.00 94.06 190 ASN A O 1
ATOM 1573 N N . ASN A 1 191 ? -5.405 -18.351 -6.000 1.00 94.25 191 ASN A N 1
ATOM 1574 C CA . ASN A 1 191 ? -5.161 -18.931 -4.674 1.00 94.25 191 ASN A CA 1
ATOM 1575 C C . ASN A 1 191 ? -4.018 -18.251 -3.900 1.00 94.25 191 ASN A C 1
ATOM 1577 O O . ASN A 1 191 ? -4.109 -18.140 -2.685 1.00 94.25 191 ASN A O 1
ATOM 1581 N N . TYR A 1 192 ? -2.970 -17.757 -4.571 1.00 93.00 192 TYR A N 1
ATOM 1582 C CA . TYR A 1 192 ? -1.878 -17.050 -3.890 1.00 93.00 192 TYR A CA 1
ATOM 1583 C C . TYR A 1 192 ? -2.361 -15.721 -3.296 1.00 93.00 192 TYR A C 1
ATOM 1585 O O . TYR A 1 192 ? -2.034 -15.385 -2.162 1.00 93.00 192 TYR A O 1
ATOM 1593 N N . ILE A 1 193 ? -3.205 -14.990 -4.033 1.00 96.00 193 ILE A N 1
ATOM 1594 C CA . ILE A 1 193 ? -3.845 -13.757 -3.549 1.00 96.00 193 ILE A CA 1
ATOM 1595 C C . ILE A 1 193 ? -4.734 -14.074 -2.338 1.00 96.00 193 ILE A C 1
ATOM 1597 O O . ILE A 1 193 ? -4.670 -13.367 -1.332 1.00 96.00 193 ILE A O 1
ATOM 1601 N N . GLN A 1 194 ? -5.508 -15.166 -2.392 1.00 96.25 194 GLN A N 1
ATOM 1602 C CA . GLN A 1 194 ? -6.317 -15.623 -1.256 1.00 96.25 194 GLN A CA 1
ATOM 1603 C C . GLN A 1 194 ? -5.456 -15.964 -0.029 1.00 96.25 194 GLN A C 1
ATOM 1605 O O . GLN A 1 194 ? -5.803 -15.563 1.081 1.00 96.25 194 GLN A O 1
ATOM 1610 N N . GLU A 1 195 ? -4.334 -16.668 -0.211 1.00 94.69 195 GLU A N 1
ATOM 1611 C CA . GLU A 1 195 ? -3.398 -17.024 0.864 1.00 94.69 195 GLU A CA 1
ATOM 1612 C C . GLU A 1 195 ? -2.810 -15.772 1.532 1.00 94.69 195 GLU A C 1
ATOM 1614 O O . GLU A 1 195 ? -2.920 -15.618 2.751 1.00 94.69 195 GLU A O 1
ATOM 1619 N N . PHE A 1 196 ? -2.293 -14.818 0.752 1.00 94.56 196 PHE A N 1
ATOM 1620 C CA . PHE A 1 196 ? -1.767 -13.562 1.296 1.00 94.56 196 PHE A CA 1
ATOM 1621 C C . PHE A 1 196 ? -2.843 -12.735 2.010 1.00 94.56 196 PHE A C 1
ATOM 1623 O O . PHE A 1 196 ? -2.606 -12.170 3.083 1.00 94.56 196 PHE A O 1
ATOM 1630 N N . MET A 1 197 ? -4.062 -12.697 1.468 1.00 96.25 197 MET A N 1
ATOM 1631 C CA . MET A 1 197 ? -5.186 -12.041 2.130 1.00 96.25 197 MET A CA 1
ATOM 1632 C C . MET A 1 197 ? -5.605 -12.755 3.419 1.00 96.25 197 MET A C 1
ATOM 1634 O O . MET A 1 197 ? -5.971 -12.089 4.390 1.00 96.25 197 MET A O 1
ATOM 1638 N N . ALA A 1 198 ? -5.53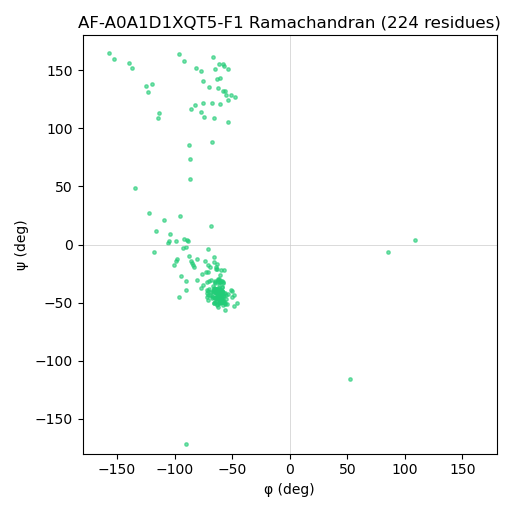0 -14.085 3.471 1.00 94.75 198 ALA A N 1
ATOM 1639 C CA . ALA A 1 198 ? -5.792 -14.847 4.685 1.00 94.75 198 ALA A CA 1
ATOM 1640 C C . ALA A 1 198 ? -4.767 -14.515 5.779 1.00 94.75 198 ALA A C 1
ATOM 1642 O O . ALA A 1 198 ? -5.153 -14.320 6.934 1.00 94.75 198 ALA A O 1
ATOM 1643 N N . GLU A 1 199 ? -3.484 -14.372 5.435 1.00 93.06 199 GLU A N 1
ATOM 1644 C CA . GLU A 1 199 ? -2.446 -13.935 6.375 1.00 93.06 199 GLU A CA 1
ATOM 1645 C C . GLU A 1 199 ? -2.705 -12.522 6.909 1.00 93.06 199 GLU A C 1
ATOM 1647 O O . GLU A 1 199 ? -2.682 -12.308 8.128 1.00 93.06 199 GLU A O 1
ATOM 1652 N N . ALA A 1 200 ? -3.034 -11.584 6.018 1.00 94.19 200 ALA A N 1
ATOM 1653 C CA . ALA A 1 200 ? -3.404 -10.210 6.348 1.00 94.19 200 ALA A CA 1
ATOM 1654 C C . ALA A 1 200 ? -4.612 -10.139 7.304 1.00 94.19 200 ALA A C 1
ATOM 1656 O O . ALA A 1 200 ? -4.567 -9.465 8.338 1.00 94.19 200 ALA A O 1
ATOM 1657 N N . VAL A 1 201 ? -5.686 -10.876 7.005 1.00 94.50 201 VAL A N 1
ATOM 1658 C CA . VAL A 1 201 ? -6.875 -10.971 7.870 1.00 94.50 201 VAL A CA 1
ATOM 1659 C C . VAL A 1 201 ? -6.523 -11.615 9.204 1.00 94.50 201 VAL A C 1
ATOM 1661 O O . VAL A 1 201 ? -6.972 -11.154 10.252 1.00 94.50 201 VAL A O 1
ATOM 1664 N N . SER A 1 202 ? -5.692 -12.657 9.194 1.00 94.38 202 SER A N 1
ATOM 1665 C CA . SER A 1 202 ? -5.252 -13.328 10.413 1.00 94.38 202 SER A CA 1
ATOM 1666 C C . SER A 1 202 ? -4.468 -12.375 11.318 1.00 94.38 202 SER A C 1
ATOM 1668 O O . SER A 1 202 ? -4.723 -12.327 12.522 1.00 94.38 202 SER A O 1
ATOM 1670 N N . PHE A 1 203 ? -3.570 -11.558 10.758 1.00 94.06 203 PHE A N 1
ATOM 1671 C CA . PHE A 1 203 ? -2.885 -10.495 11.495 1.00 94.06 203 PHE A CA 1
ATOM 1672 C C . PHE A 1 203 ? -3.875 -9.507 12.120 1.00 94.06 203 PHE A C 1
ATOM 1674 O O . PHE A 1 203 ? -3.795 -9.241 13.321 1.00 94.06 203 PHE A O 1
ATOM 1681 N N . LEU A 1 204 ? -4.842 -9.011 11.346 1.00 94.62 204 LEU A N 1
ATOM 1682 C CA . LEU A 1 204 ? -5.840 -8.062 11.837 1.00 94.62 204 LEU A CA 1
ATOM 1683 C C . LEU A 1 204 ? -6.679 -8.651 12.983 1.00 94.62 204 LEU A C 1
ATOM 1685 O O . LEU A 1 204 ? -6.827 -8.023 14.031 1.00 94.62 204 LEU A O 1
ATOM 1689 N N . LEU A 1 205 ? -7.201 -9.867 12.804 1.00 95.19 205 LEU A N 1
ATOM 1690 C CA . LEU A 1 205 ? -8.070 -10.533 13.776 1.00 95.19 205 LEU A CA 1
ATOM 1691 C C . LEU A 1 205 ? -7.335 -10.893 15.070 1.00 95.19 205 LEU A C 1
ATOM 1693 O O . LEU A 1 205 ? -7.895 -10.708 16.149 1.00 95.19 205 LEU A O 1
ATOM 1697 N N . ARG A 1 206 ? -6.079 -11.357 14.990 1.00 94.81 206 ARG A N 1
ATOM 1698 C CA . ARG A 1 206 ? -5.263 -11.665 16.179 1.00 94.81 206 ARG A CA 1
ATOM 1699 C C . ARG A 1 206 ? -4.998 -10.438 17.050 1.00 94.81 206 ARG A C 1
ATOM 1701 O O . ARG A 1 206 ? -4.861 -10.579 18.260 1.00 94.81 206 ARG A O 1
ATOM 1708 N N . ASN A 1 207 ? -4.939 -9.256 16.442 1.00 94.56 207 ASN A N 1
ATOM 1709 C CA . ASN A 1 207 ? -4.694 -7.993 17.136 1.00 94.56 207 ASN A CA 1
ATOM 1710 C C . ASN A 1 207 ? -5.985 -7.260 17.551 1.00 94.56 207 ASN A C 1
ATOM 1712 O O . ASN A 1 207 ? -5.922 -6.202 18.180 1.00 94.56 207 ASN A O 1
ATOM 1716 N N . ALA A 1 208 ? -7.160 -7.793 17.207 1.00 95.94 208 ALA A N 1
ATOM 1717 C CA . ALA A 1 208 ? -8.443 -7.186 17.527 1.00 95.94 208 ALA A CA 1
ATOM 1718 C C . ALA A 1 208 ? -8.900 -7.490 18.962 1.00 95.94 208 ALA A C 1
ATOM 1720 O O . ALA A 1 208 ? -8.614 -8.540 19.535 1.00 95.94 208 ALA A O 1
ATOM 1721 N N . SER A 1 209 ? -9.689 -6.580 19.543 1.00 96.62 209 SER A N 1
ATOM 1722 C CA . SER A 1 209 ? -10.375 -6.866 20.811 1.00 96.62 209 SER A CA 1
ATOM 1723 C C . SER A 1 209 ? -11.335 -8.052 20.657 1.00 96.62 209 SER A C 1
ATOM 1725 O O . SER A 1 209 ? -11.868 -8.284 19.574 1.00 96.62 209 SER A O 1
ATOM 1727 N N . LYS A 1 210 ? -11.652 -8.760 21.749 1.00 96.19 210 LYS A N 1
ATOM 1728 C CA . LYS A 1 210 ? -12.576 -9.912 21.717 1.00 96.19 210 LYS A CA 1
ATOM 1729 C C . LYS A 1 210 ? -13.913 -9.599 21.031 1.00 96.19 210 LYS A C 1
ATOM 1731 O O . LYS A 1 210 ? -14.435 -10.438 20.305 1.00 96.19 210 LYS A O 1
ATOM 1736 N N . ASN A 1 211 ? -14.464 -8.403 21.248 1.00 96.25 211 ASN A N 1
ATOM 1737 C CA . ASN A 1 211 ? -15.714 -7.988 20.607 1.00 96.25 211 ASN A CA 1
ATOM 1738 C C . ASN A 1 211 ? -15.536 -7.850 19.084 1.00 96.25 211 ASN A C 1
ATOM 1740 O O . ASN A 1 211 ? -16.273 -8.468 18.320 1.00 96.25 211 ASN A O 1
ATOM 1744 N N . GLN A 1 212 ? -14.503 -7.121 18.653 1.00 96.75 212 GLN A N 1
ATOM 1745 C CA . GLN A 1 212 ? -14.176 -6.940 17.235 1.00 96.75 212 GLN A CA 1
ATOM 1746 C C . GLN A 1 212 ? -13.851 -8.270 16.542 1.00 96.75 212 GLN A C 1
ATOM 1748 O O . GLN A 1 212 ? -14.336 -8.518 15.442 1.00 96.75 212 GLN A O 1
ATOM 1753 N N . LEU A 1 213 ? -13.127 -9.168 17.213 1.00 96.19 213 LEU A N 1
ATOM 1754 C CA . LEU A 1 213 ? -12.849 -10.520 16.733 1.00 96.19 213 LEU A CA 1
ATOM 1755 C C . LEU A 1 213 ? -14.140 -11.316 16.498 1.00 96.19 213 LEU A C 1
ATOM 1757 O O . LEU A 1 213 ? -14.320 -11.887 15.427 1.00 96.19 213 LEU A O 1
ATOM 1761 N N . VAL A 1 214 ? -15.063 -11.335 17.467 1.00 96.88 214 VAL A N 1
ATOM 1762 C CA . VAL A 1 214 ? -16.347 -12.048 17.328 1.00 96.88 214 VAL A CA 1
ATOM 1763 C C . VAL A 1 214 ? -17.175 -11.480 16.175 1.00 96.88 214 VAL A C 1
ATOM 1765 O O . VAL A 1 214 ? -17.774 -12.247 15.421 1.00 96.88 214 VAL A O 1
ATOM 1768 N N . GLN A 1 215 ? -17.217 -10.155 16.022 1.00 96.56 215 GLN A N 1
ATOM 1769 C CA . GLN A 1 215 ? -17.917 -9.516 14.906 1.00 96.56 215 GLN A CA 1
ATOM 1770 C C . GLN A 1 215 ? -17.273 -9.860 13.560 1.00 96.56 215 GLN A C 1
ATOM 1772 O O . GLN A 1 215 ? -17.98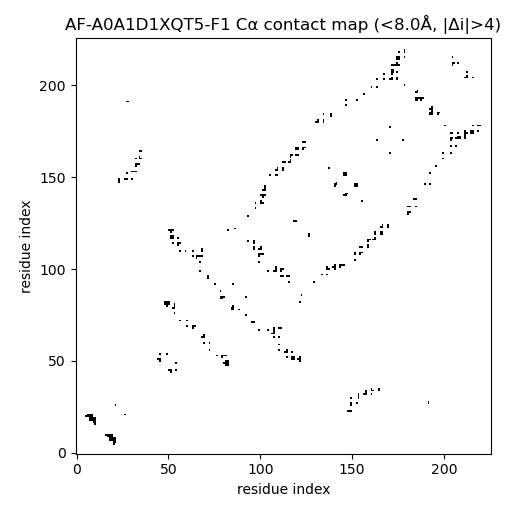5 -10.249 12.636 1.00 96.56 215 GLN A O 1
ATOM 1777 N N . GLY A 1 216 ? -15.943 -9.789 13.471 1.00 95.62 216 GLY A N 1
ATOM 1778 C CA . GLY A 1 216 ? -15.190 -10.140 12.270 1.00 95.62 216 GLY A CA 1
ATOM 1779 C C . GLY A 1 216 ? -15.401 -11.596 11.859 1.00 95.62 216 GLY A C 1
ATOM 1780 O O . GLY A 1 216 ? -15.789 -11.861 10.729 1.00 95.62 216 GLY A O 1
ATOM 1781 N N . VAL A 1 217 ? -15.263 -12.544 12.791 1.00 95.00 217 VAL A N 1
ATOM 1782 C CA . VAL A 1 217 ? -15.502 -13.973 12.520 1.00 95.00 217 VAL A CA 1
ATOM 1783 C C . VAL A 1 217 ? -16.937 -14.218 12.050 1.00 95.00 217 VAL A C 1
ATOM 1785 O O . VAL A 1 217 ? -17.149 -14.936 11.079 1.00 95.00 217 VAL A O 1
ATOM 1788 N N . ARG A 1 218 ? -17.936 -13.593 12.687 1.00 95.62 218 ARG A N 1
ATOM 1789 C CA . ARG A 1 218 ? -19.337 -13.700 12.242 1.00 95.62 218 ARG A CA 1
ATOM 1790 C C . ARG A 1 218 ? -19.540 -13.170 10.827 1.00 95.62 218 ARG A C 1
ATOM 1792 O O . ARG A 1 218 ? -20.326 -13.758 10.093 1.00 95.62 218 ARG A O 1
ATOM 1799 N N . LYS A 1 219 ? -18.873 -12.073 10.461 1.00 95.38 219 LYS A N 1
ATOM 1800 C CA . LYS A 1 219 ? -18.929 -11.505 9.110 1.00 95.38 219 LYS A CA 1
ATOM 1801 C C . LYS A 1 219 ? -18.357 -12.491 8.088 1.00 95.38 219 LYS A C 1
ATOM 1803 O O . LYS A 1 219 ? -19.080 -12.846 7.168 1.00 95.38 219 LYS A O 1
ATOM 1808 N N . VAL A 1 220 ? -17.152 -13.020 8.324 1.00 93.62 220 VAL A N 1
ATOM 1809 C CA . VAL A 1 220 ? -16.512 -14.010 7.432 1.00 93.62 220 VAL A CA 1
ATOM 1810 C C . VAL A 1 220 ? -17.359 -15.276 7.274 1.00 93.62 220 VAL A C 1
ATOM 1812 O O . VAL A 1 220 ? -17.507 -15.785 6.170 1.00 93.62 220 VAL A O 1
ATOM 1815 N N . ILE A 1 221 ? -17.955 -15.779 8.361 1.00 93.06 221 ILE A N 1
ATOM 1816 C CA . ILE A 1 221 ? -18.832 -16.959 8.291 1.00 93.06 221 ILE A CA 1
ATOM 1817 C C . ILE A 1 221 ? -20.061 -16.687 7.418 1.00 93.06 221 ILE A C 1
ATOM 1819 O O . ILE A 1 221 ? -20.456 -17.565 6.664 1.00 93.06 221 ILE A O 1
ATOM 1823 N N . ARG A 1 222 ? -20.672 -15.499 7.514 1.00 93.75 222 ARG A N 1
ATOM 1824 C CA . ARG A 1 222 ? -21.834 -15.149 6.680 1.00 93.75 222 ARG A CA 1
ATOM 1825 C C . ARG A 1 222 ? -21.463 -15.086 5.204 1.00 93.75 222 ARG A C 1
ATOM 1827 O O . ARG A 1 222 ? -22.152 -15.687 4.399 1.00 93.75 222 ARG A O 1
ATOM 1834 N N . GLU A 1 223 ? -20.347 -14.438 4.888 1.00 92.56 223 GLU A N 1
ATOM 1835 C CA . GLU A 1 223 ? -19.838 -14.327 3.515 1.00 92.56 223 GLU A CA 1
ATOM 1836 C C . GLU A 1 223 ? -19.502 -15.687 2.890 1.00 92.56 223 GLU A C 1
ATOM 1838 O O . GLU A 1 223 ? -19.581 -15.831 1.683 1.00 92.56 223 GLU A O 1
ATOM 1843 N N . ALA A 1 224 ? -19.113 -16.686 3.688 1.00 83.56 224 ALA A N 1
ATOM 1844 C CA . ALA A 1 224 ? -18.804 -18.029 3.190 1.00 83.56 224 ALA A CA 1
ATOM 1845 C C . ALA A 1 224 ? -20.044 -18.911 2.943 1.00 83.56 224 ALA A C 1
ATOM 1847 O O . ALA A 1 224 ? -19.911 -20.006 2.397 1.00 83.56 224 ALA A O 1
ATOM 1848 N N . VAL A 1 225 ? -21.217 -18.491 3.422 1.00 80.38 225 VAL A N 1
ATOM 1849 C CA . VAL A 1 225 ? -22.488 -19.225 3.285 1.00 80.38 225 VAL A CA 1
ATOM 1850 C C . VAL A 1 225 ? -23.357 -18.644 2.160 1.00 80.38 225 VAL A C 1
ATOM 1852 O O . VAL A 1 225 ? -24.276 -19.321 1.701 1.00 80.38 225 VAL A O 1
ATOM 1855 N N . GLU A 1 226 ? -23.066 -17.415 1.732 1.00 59.41 226 GLU A N 1
ATOM 1856 C CA . GLU A 1 226 ? -23.681 -16.720 0.590 1.00 59.41 226 GLU A CA 1
ATOM 1857 C C . GLU A 1 226 ? -22.983 -17.081 -0.730 1.00 59.41 226 GLU A C 1
ATOM 1859 O O . GLU A 1 226 ? -23.713 -17.234 -1.736 1.00 59.41 226 GLU A O 1
#